Protein AF-A0A7V4Q402-F1 (afdb_monomer_lite)

pLDDT: mean 90.48, std 10.92, range [50.38, 98.69]

Secondary structure (DSSP, 8-state):
-HHHHHHHHHHHHHHHHH--------SBSSSSBPS--PPBT-EEEEEEEE------STT-PPPEEEEEEEEE----SSSEEEEEEEEEE-S-TTGGGS-EEEEEEEEE-TTSSSTTPPEEEEEEEEEES---TT-TT-----EEEEEEEEEETTTEEEEEEEEE--HHHHGGGSEEEEEEEEEE-TTT-TT-EEEEEEE-

Radius of gyration: 20.09 Å; chains: 1; bounding box: 58×33×61 Å

Sequence (200 aa):
MKRISKILITAMALTIAATGVAMATPSTQIWIPSTDVQAFKTLHLGLDNYLRTSSGGADTRPNVYDLGLTAGVLPFEKVQAEIGIDYLVNGVSGYDGNPVYFNAKLATPEGALFTASPALAVGGYNIGTNSDEDSAFRTDMNLVYGLVAKTLPVVGRLSAGYYTGNDDVLGDDNDGVLLSWDRTMTEISDKLWLAADYQG

Structure (mmCIF, N/CA/C/O backbone):
data_AF-A0A7V4Q402-F1
#
_entry.id   AF-A0A7V4Q402-F1
#
loop_
_atom_site.group_PDB
_atom_site.id
_atom_site.type_symbol
_atom_site.label_atom_id
_atom_site.label_alt_id
_atom_site.label_comp_id
_atom_site.label_asym_id
_atom_site.label_entity_id
_atom_site.label_seq_id
_atom_site.pdbx_PDB_ins_code
_atom_site.Cartn_x
_atom_site.Cartn_y
_atom_site.Cartn_z
_atom_site.occupancy
_atom_site.B_iso_or_equiv
_atom_site.auth_seq_id
_atom_site.auth_comp_id
_atom_site.auth_asym_id
_atom_site.auth_atom_id
_atom_site.pdbx_PDB_model_num
ATOM 1 N N . MET A 1 1 ? 35.402 12.941 30.447 1.00 59.59 1 MET A N 1
ATOM 2 C CA . MET A 1 1 ? 34.713 11.626 30.422 1.00 59.59 1 MET A CA 1
ATOM 3 C C . MET A 1 1 ? 33.374 11.640 31.166 1.00 59.59 1 MET A C 1
ATOM 5 O O . MET A 1 1 ? 32.357 11.546 30.502 1.00 59.59 1 MET A O 1
ATOM 9 N N . LYS A 1 2 ? 33.316 11.879 32.490 1.00 73.00 2 LYS A N 1
ATOM 10 C CA . LYS A 1 2 ? 32.054 11.821 33.278 1.00 73.00 2 LYS A CA 1
ATOM 11 C C . LYS A 1 2 ? 30.898 12.718 32.788 1.00 73.00 2 LYS A C 1
ATOM 13 O O . LYS A 1 2 ? 29.745 12.350 32.963 1.00 73.00 2 LYS A O 1
ATOM 18 N N . ARG A 1 3 ? 31.180 13.890 32.199 1.00 79.38 3 ARG A N 1
ATOM 19 C CA . ARG A 1 3 ? 30.139 14.802 31.675 1.00 79.38 3 ARG A CA 1
ATOM 20 C C . ARG A 1 3 ? 29.540 14.324 30.348 1.00 79.38 3 ARG A C 1
ATOM 22 O O . ARG A 1 3 ? 28.328 14.359 30.202 1.00 79.38 3 ARG A O 1
ATOM 29 N N . ILE A 1 4 ? 30.373 13.818 29.439 1.00 88.44 4 ILE A N 1
ATOM 30 C CA . ILE A 1 4 ? 29.935 13.275 28.142 1.00 88.44 4 ILE A CA 1
ATOM 31 C C . ILE A 1 4 ? 29.053 12.042 28.359 1.00 88.44 4 ILE A C 1
ATOM 33 O O . ILE A 1 4 ? 27.971 11.962 27.793 1.00 88.44 4 ILE A O 1
ATOM 37 N N . SER A 1 5 ? 29.450 11.136 29.258 1.00 86.62 5 SER A N 1
ATOM 38 C CA . SER A 1 5 ? 28.639 9.959 29.591 1.00 86.62 5 SER A CA 1
ATOM 39 C C . SER A 1 5 ? 27.269 10.336 30.162 1.00 86.62 5 SER A C 1
ATOM 41 O O . SER A 1 5 ? 26.277 9.718 29.802 1.00 86.62 5 SER A O 1
ATOM 43 N N . LYS A 1 6 ? 27.186 11.376 31.005 1.00 87.56 6 LYS A N 1
ATOM 44 C CA . LYS A 1 6 ? 25.901 11.868 31.527 1.00 87.56 6 LYS A CA 1
ATOM 45 C C . LYS A 1 6 ? 25.012 12.442 30.424 1.00 87.56 6 LYS A C 1
ATOM 47 O O . LYS A 1 6 ? 23.837 12.115 30.394 1.00 87.56 6 LYS A O 1
ATOM 52 N N . ILE A 1 7 ? 25.575 13.238 29.512 1.00 93.44 7 ILE A N 1
ATOM 53 C CA . ILE A 1 7 ? 24.831 13.803 28.374 1.00 93.44 7 ILE A CA 1
ATOM 54 C C . ILE A 1 7 ? 24.282 12.686 27.482 1.00 93.44 7 ILE A C 1
ATOM 56 O O . ILE A 1 7 ? 23.106 12.716 27.140 1.00 93.44 7 ILE A O 1
ATOM 60 N N . LEU A 1 8 ? 25.100 11.679 27.163 1.00 92.69 8 LEU A N 1
ATOM 61 C CA . LEU A 1 8 ? 24.676 10.544 26.342 1.00 92.69 8 LEU A CA 1
ATOM 62 C C . LEU A 1 8 ? 23.574 9.724 27.021 1.00 92.69 8 LEU A C 1
ATOM 64 O O . LEU A 1 8 ? 22.583 9.404 26.379 1.00 92.69 8 LEU A O 1
ATOM 68 N N . ILE A 1 9 ? 23.704 9.437 28.319 1.00 92.94 9 ILE A N 1
ATOM 69 C CA . ILE A 1 9 ? 22.679 8.703 29.076 1.00 92.94 9 ILE A CA 1
ATOM 70 C C . ILE A 1 9 ? 21.370 9.498 29.134 1.00 92.94 9 ILE A C 1
ATOM 72 O O . ILE A 1 9 ? 20.308 8.927 28.906 1.00 92.94 9 ILE A O 1
ATOM 76 N N . THR A 1 10 ? 21.429 10.807 29.400 1.00 90.75 10 THR A N 1
ATOM 77 C CA . THR A 1 10 ? 20.234 11.662 29.420 1.00 90.75 10 THR A CA 1
ATOM 78 C C . THR A 1 10 ? 19.587 11.750 28.041 1.00 90.75 10 THR A C 1
ATOM 80 O O . THR A 1 10 ? 18.372 11.627 27.949 1.00 90.75 10 THR A O 1
ATOM 83 N N . ALA A 1 11 ? 20.370 11.911 26.971 1.00 90.69 11 ALA A N 1
ATOM 84 C CA . ALA A 1 11 ? 19.853 11.927 25.606 1.00 90.69 11 ALA A CA 1
ATOM 85 C C . ALA A 1 11 ? 19.173 10.598 25.254 1.00 90.69 11 ALA A C 1
ATOM 87 O O . ALA A 1 11 ? 18.047 10.600 24.782 1.00 90.69 11 ALA A O 1
ATOM 88 N N . MET A 1 12 ? 19.806 9.467 25.572 1.00 88.25 12 MET A N 1
ATOM 89 C CA . MET A 1 12 ? 19.253 8.138 25.309 1.00 88.25 12 MET A CA 1
ATOM 90 C C . MET A 1 12 ? 17.975 7.877 26.120 1.00 88.25 12 MET A C 1
ATOM 92 O O . MET A 1 12 ? 17.005 7.356 25.582 1.00 88.25 12 MET A O 1
ATOM 96 N N . ALA A 1 13 ? 17.938 8.297 27.389 1.00 87.19 13 ALA A N 1
ATOM 97 C CA . ALA A 1 13 ? 16.747 8.203 28.231 1.00 87.19 13 ALA A CA 1
ATOM 98 C C . ALA A 1 13 ? 15.600 9.088 27.717 1.00 87.19 13 ALA A C 1
ATOM 100 O O . ALA A 1 13 ? 14.453 8.654 27.735 1.00 87.19 13 ALA A O 1
ATOM 101 N N . LEU A 1 14 ? 15.899 10.296 27.226 1.00 87.19 14 LEU A N 1
ATOM 102 C CA . LEU A 1 14 ? 14.911 11.179 26.602 1.00 87.19 14 LEU A CA 1
ATOM 103 C C . LEU A 1 14 ? 14.399 10.607 25.279 1.00 87.19 14 LEU A C 1
ATOM 105 O O . LEU A 1 14 ? 13.201 10.662 25.041 1.00 87.19 14 LEU A O 1
ATOM 109 N N . THR A 1 15 ? 15.266 10.012 24.456 1.00 81.62 15 THR A N 1
ATOM 110 C CA . THR A 1 15 ? 14.853 9.334 23.221 1.00 81.62 15 THR A CA 1
ATOM 111 C C . THR A 1 15 ? 13.925 8.163 23.531 1.00 81.62 15 THR A C 1
ATOM 113 O O . THR A 1 15 ? 12.857 8.084 22.943 1.00 81.62 15 THR A O 1
ATOM 116 N N . ILE A 1 16 ? 14.267 7.309 24.501 1.00 79.81 16 ILE A N 1
ATOM 117 C CA . ILE A 1 16 ? 13.423 6.172 24.913 1.00 79.81 16 ILE A CA 1
ATOM 118 C C . ILE A 1 16 ? 12.097 6.650 25.530 1.00 79.81 16 ILE A C 1
ATOM 120 O O . ILE A 1 16 ? 11.051 6.050 25.297 1.00 79.81 16 ILE A O 1
ATOM 124 N N . ALA A 1 17 ? 12.117 7.736 26.306 1.00 75.12 17 ALA A N 1
ATOM 125 C CA . ALA A 1 17 ? 10.904 8.316 26.881 1.00 75.12 17 ALA A CA 1
ATOM 126 C C . ALA A 1 17 ? 10.025 9.028 25.835 1.00 75.12 17 ALA A C 1
ATOM 128 O O . ALA A 1 17 ? 8.818 9.139 26.034 1.00 75.12 17 ALA A O 1
ATOM 129 N N . ALA A 1 18 ? 10.617 9.511 24.737 1.00 70.31 18 ALA A N 1
ATOM 130 C CA . ALA A 1 18 ? 9.920 10.173 23.636 1.00 70.31 18 ALA A CA 1
ATOM 131 C C . ALA A 1 18 ? 9.449 9.201 22.541 1.00 70.31 18 ALA A C 1
ATOM 133 O O . ALA A 1 18 ? 8.560 9.550 21.765 1.00 70.31 18 ALA A O 1
ATOM 134 N N . THR A 1 19 ? 10.002 7.985 22.467 1.00 57.84 19 THR A N 1
ATOM 135 C CA . THR A 1 19 ? 9.483 6.932 21.590 1.00 57.84 19 THR A CA 1
ATOM 136 C C . THR A 1 19 ? 8.176 6.392 22.167 1.00 57.84 19 THR A C 1
ATOM 138 O O . THR A 1 19 ? 8.176 5.507 23.021 1.00 57.84 19 THR A O 1
ATOM 141 N N . GLY A 1 20 ? 7.053 6.961 21.724 1.00 57.38 20 GLY A N 1
ATOM 142 C CA . GLY A 1 20 ? 5.723 6.398 21.952 1.00 57.38 20 GLY A CA 1
ATOM 143 C C . GLY A 1 20 ? 5.530 5.053 21.241 1.00 57.38 20 GLY A C 1
ATOM 144 O O . GLY A 1 20 ? 6.427 4.549 20.564 1.00 57.38 20 GLY A O 1
ATOM 145 N N . VAL A 1 21 ? 4.337 4.468 21.387 1.00 54.78 21 VAL A N 1
ATOM 146 C CA . VAL A 1 21 ? 3.915 3.319 20.571 1.00 54.78 21 VAL A CA 1
ATOM 147 C C . VAL A 1 21 ? 4.072 3.714 19.103 1.00 54.78 21 VAL A C 1
ATOM 149 O O . VAL A 1 21 ? 3.601 4.780 18.708 1.00 54.78 21 VAL A O 1
ATOM 152 N N . ALA A 1 22 ? 4.763 2.895 18.308 1.00 50.38 22 ALA A N 1
ATOM 153 C CA . ALA A 1 22 ? 4.810 3.075 16.865 1.00 50.38 22 ALA A CA 1
ATOM 154 C C . ALA A 1 22 ? 3.381 2.902 16.331 1.00 50.38 22 ALA A C 1
ATOM 156 O O . ALA A 1 22 ? 2.910 1.786 16.143 1.00 50.38 22 ALA A O 1
ATOM 157 N N . MET A 1 23 ? 2.669 4.016 16.161 1.00 53.56 23 MET A N 1
ATOM 158 C CA . MET A 1 23 ? 1.331 4.080 15.572 1.00 53.56 23 MET A CA 1
ATOM 159 C C . MET A 1 23 ? 1.456 3.991 14.045 1.00 53.56 23 MET A C 1
ATOM 161 O O . MET A 1 23 ? 1.006 4.878 13.323 1.00 53.56 23 MET A O 1
ATOM 165 N N . ALA A 1 24 ? 2.157 2.965 13.558 1.00 57.09 24 ALA A N 1
ATOM 166 C CA . ALA A 1 24 ? 2.226 2.684 12.135 1.00 57.09 24 ALA A CA 1
ATOM 167 C C . ALA A 1 24 ? 0.841 2.193 11.712 1.00 57.09 24 ALA A C 1
ATOM 169 O O . ALA A 1 24 ? 0.378 1.152 12.175 1.00 57.09 24 ALA A O 1
ATOM 170 N N . THR A 1 25 ? 0.153 2.991 10.901 1.00 60.44 25 THR A N 1
ATOM 171 C CA . THR A 1 25 ? -1.099 2.565 10.278 1.00 60.44 25 THR A CA 1
ATOM 172 C C . THR A 1 25 ? -0.714 1.851 8.986 1.00 60.44 25 THR A C 1
ATOM 174 O O . THR A 1 25 ? -0.079 2.487 8.143 1.00 60.44 25 THR A O 1
ATOM 177 N N . PRO A 1 26 ? -1.011 0.555 8.821 1.00 63.44 26 PRO A N 1
ATOM 178 C CA . PRO A 1 26 ? -0.618 -0.169 7.618 1.00 63.44 26 PRO A CA 1
ATOM 179 C C . PRO A 1 26 ? -1.464 0.291 6.419 1.00 63.44 26 PRO A C 1
ATOM 181 O O . PRO A 1 26 ? -2.623 -0.085 6.299 1.00 63.44 26 PRO A O 1
ATOM 184 N N . SER A 1 27 ? -0.909 1.104 5.513 1.00 66.81 27 SER A N 1
ATOM 185 C CA . SER A 1 27 ? -1.582 1.502 4.254 1.00 66.81 27 SER A CA 1
ATOM 186 C C . SER A 1 27 ? -1.523 0.421 3.163 1.00 66.81 27 SER A C 1
ATOM 188 O O . SER A 1 27 ? -2.165 0.544 2.118 1.00 66.81 27 SER A O 1
ATOM 190 N N . THR A 1 28 ? -0.784 -0.656 3.404 1.00 78.94 28 THR A N 1
ATOM 191 C CA . THR A 1 28 ? -0.665 -1.851 2.560 1.00 78.94 28 THR A CA 1
ATOM 192 C C . THR A 1 28 ? -0.770 -3.093 3.442 1.00 78.94 28 THR A C 1
ATOM 194 O O . THR A 1 28 ? -0.644 -2.996 4.665 1.00 78.94 28 THR A O 1
ATOM 197 N N . GLN A 1 29 ? -1.070 -4.247 2.843 1.00 84.31 29 GLN A N 1
ATOM 198 C CA . GLN A 1 29 ? -0.998 -5.532 3.542 1.00 84.31 29 GLN A CA 1
ATOM 199 C C . GLN A 1 29 ? 0.459 -6.011 3.571 1.00 84.31 29 GLN A C 1
ATOM 201 O O . GLN A 1 29 ? 1.169 -5.763 4.543 1.00 84.31 29 GLN A O 1
ATOM 206 N N . ILE A 1 30 ? 0.925 -6.643 2.495 1.00 85.06 30 ILE A N 1
ATOM 207 C CA . ILE A 1 30 ? 2.349 -6.850 2.212 1.00 85.06 30 ILE A CA 1
ATOM 208 C C . ILE A 1 30 ? 2.631 -6.360 0.791 1.00 85.06 30 ILE A C 1
ATOM 210 O O . ILE A 1 30 ? 3.422 -5.446 0.599 1.00 85.06 30 ILE A O 1
ATOM 214 N N . TRP A 1 31 ? 1.943 -6.947 -0.187 1.00 86.88 31 TRP A N 1
ATOM 215 C CA . TRP A 1 31 ? 2.041 -6.645 -1.611 1.00 86.88 31 TRP A CA 1
ATOM 216 C C . TRP A 1 31 ? 0.800 -5.922 -2.149 1.00 86.88 31 TRP A C 1
ATOM 218 O O . TRP A 1 31 ? 0.913 -5.093 -3.049 1.00 86.88 31 TRP A O 1
ATOM 228 N N . ILE A 1 32 ? -0.387 -6.202 -1.594 1.00 93.94 32 ILE A N 1
ATOM 229 C CA . ILE A 1 32 ? -1.635 -5.559 -2.036 1.00 93.94 32 ILE A CA 1
ATOM 230 C C . ILE A 1 32 ? -1.978 -4.314 -1.200 1.00 93.94 32 ILE A C 1
ATOM 232 O O . ILE A 1 32 ? -1.581 -4.212 -0.030 1.00 93.94 32 ILE A O 1
ATOM 236 N N . PRO A 1 33 ? -2.788 -3.382 -1.735 1.00 94.38 33 PRO A N 1
ATOM 237 C CA . PRO A 1 33 ? -3.363 -2.310 -0.930 1.00 94.38 33 PRO A CA 1
ATOM 238 C C . PRO A 1 33 ? -4.194 -2.851 0.246 1.00 94.38 33 PRO A C 1
ATOM 240 O O . PRO A 1 33 ? -4.806 -3.913 0.150 1.00 94.38 33 PRO A O 1
ATOM 243 N N . SER A 1 34 ? -4.267 -2.106 1.353 1.00 94.94 34 SER A N 1
ATOM 244 C CA . SER A 1 34 ? -5.195 -2.393 2.459 1.00 94.94 34 SER A CA 1
ATOM 245 C C . SER A 1 34 ? -6.422 -1.474 2.412 1.00 94.94 34 SER A C 1
ATOM 247 O O . SER A 1 34 ? -6.409 -0.419 1.771 1.00 94.94 34 SER A O 1
ATOM 249 N N . THR A 1 35 ? -7.482 -1.841 3.139 1.00 96.50 35 THR A N 1
ATOM 250 C CA . THR A 1 35 ? -8.626 -0.943 3.378 1.00 96.50 35 THR A CA 1
ATOM 251 C C . THR A 1 35 ? -8.356 0.124 4.441 1.00 96.50 35 THR A C 1
ATOM 253 O O . THR A 1 35 ? -9.229 0.950 4.702 1.00 96.50 35 THR A O 1
ATOM 256 N N . ASP A 1 36 ? -7.187 0.097 5.081 1.00 94.62 36 ASP A N 1
ATOM 257 C CA . ASP A 1 36 ? -6.797 1.083 6.084 1.00 94.62 36 ASP A CA 1
ATOM 258 C C . ASP A 1 36 ? -6.177 2.310 5.400 1.00 94.62 36 ASP A C 1
ATOM 260 O O . ASP A 1 36 ? -5.612 2.225 4.303 1.00 94.62 36 ASP A O 1
ATOM 264 N N . VAL A 1 37 ? -6.313 3.468 6.046 1.00 94.94 37 VAL A N 1
ATOM 265 C CA . VAL A 1 37 ? -5.883 4.767 5.516 1.00 94.94 37 VAL A CA 1
ATOM 266 C C . VAL A 1 37 ? -5.094 5.516 6.581 1.00 94.94 37 VAL A C 1
ATOM 268 O O . VAL A 1 37 ? -5.471 5.511 7.755 1.00 94.94 37 VAL A O 1
ATOM 271 N N . GLN A 1 38 ? -4.025 6.201 6.173 1.00 94.50 38 GLN A N 1
ATOM 272 C CA . GLN A 1 38 ? -3.276 7.100 7.043 1.00 94.50 38 GLN A CA 1
ATOM 273 C C . GLN A 1 38 ? -4.197 8.157 7.670 1.00 94.50 38 GLN A C 1
ATOM 275 O O . GLN A 1 38 ? -5.051 8.755 7.011 1.00 94.50 38 GLN A O 1
ATOM 280 N N . ALA A 1 39 ? -4.008 8.424 8.960 1.00 93.06 39 ALA A N 1
ATOM 281 C CA . ALA A 1 39 ? -4.828 9.393 9.674 1.00 93.06 39 ALA A CA 1
ATOM 282 C C . ALA A 1 39 ? -4.664 10.824 9.120 1.00 93.06 39 ALA A C 1
ATOM 284 O O . ALA A 1 39 ? -3.650 11.203 8.528 1.00 93.06 39 ALA A O 1
ATOM 285 N N . PHE A 1 40 ? -5.679 11.667 9.323 1.00 96.44 40 PHE A N 1
ATOM 286 C CA . PHE A 1 40 ? -5.643 13.043 8.830 1.00 96.44 40 PHE A CA 1
ATOM 287 C C . PHE A 1 40 ? -4.423 13.807 9.360 1.00 96.44 40 PHE A C 1
ATOM 289 O O . PHE A 1 40 ? -4.201 13.865 10.571 1.00 96.44 40 PHE A O 1
ATOM 296 N N . LYS A 1 41 ? -3.675 14.448 8.451 1.00 95.44 41 LYS A N 1
ATOM 297 C CA . LYS A 1 41 ? -2.440 15.199 8.745 1.00 95.44 41 LYS A CA 1
ATOM 298 C C . LYS A 1 41 ? -1.298 14.348 9.311 1.00 95.44 41 LYS A C 1
ATOM 300 O O . LYS A 1 41 ? -0.353 14.914 9.861 1.00 95.44 41 LYS A O 1
ATOM 305 N N . THR A 1 42 ? -1.343 13.025 9.169 1.00 93.50 42 THR A N 1
ATOM 306 C CA . THR A 1 42 ? -0.178 12.179 9.438 1.00 93.50 42 THR A CA 1
ATOM 307 C C . THR A 1 42 ? 0.585 11.906 8.156 1.00 93.50 42 THR A C 1
ATOM 309 O O . THR A 1 42 ? -0.011 11.746 7.091 1.00 93.50 42 THR A O 1
ATOM 312 N N . LEU A 1 43 ? 1.908 11.854 8.282 1.00 92.62 43 LEU A N 1
ATOM 313 C CA . LEU A 1 43 ? 2.807 11.393 7.236 1.00 92.62 43 LEU A CA 1
ATOM 314 C C . LEU A 1 43 ? 3.301 9.999 7.600 1.00 92.62 43 LEU A C 1
ATOM 316 O O . LEU A 1 43 ? 3.618 9.739 8.762 1.00 92.62 43 LEU A O 1
ATOM 320 N N . HIS A 1 44 ? 3.394 9.139 6.597 1.00 92.56 44 HIS A N 1
ATOM 321 C CA . HIS A 1 44 ? 3.903 7.787 6.716 1.00 92.56 44 HIS A CA 1
ATOM 322 C C . HIS A 1 44 ? 5.028 7.580 5.711 1.00 92.56 44 HIS A C 1
ATOM 324 O O . HIS A 1 44 ? 4.851 7.841 4.522 1.00 92.56 44 HIS A O 1
ATOM 330 N N . LEU A 1 45 ? 6.181 7.136 6.208 1.00 92.75 45 LEU A N 1
ATOM 331 C CA . LEU A 1 45 ? 7.343 6.806 5.394 1.00 92.75 45 LEU A CA 1
ATOM 332 C C . LEU A 1 45 ? 7.419 5.283 5.261 1.00 92.75 45 LEU A C 1
ATOM 334 O O . LEU A 1 45 ? 7.597 4.595 6.267 1.00 92.75 45 LEU A O 1
ATOM 338 N N . GLY A 1 46 ? 7.261 4.783 4.040 1.00 90.25 46 GLY A N 1
ATOM 339 C CA . GLY A 1 46 ? 7.460 3.385 3.669 1.00 90.25 46 GLY A CA 1
ATOM 340 C C . GLY A 1 46 ? 8.852 3.181 3.083 1.00 90.25 46 GLY A C 1
ATOM 341 O O . GLY A 1 46 ? 9.380 4.068 2.413 1.00 90.25 46 GLY A O 1
ATOM 342 N N . LEU A 1 47 ? 9.462 2.034 3.369 1.00 92.06 47 LEU A N 1
ATOM 343 C CA . LEU A 1 47 ? 10.718 1.631 2.750 1.00 92.06 47 LEU A CA 1
ATOM 344 C C . LEU A 1 47 ? 10.692 0.124 2.539 1.00 92.06 47 LEU A C 1
ATOM 346 O O . LEU A 1 47 ? 10.836 -0.633 3.502 1.00 92.06 47 LEU A O 1
ATOM 350 N N . ASP A 1 48 ? 10.576 -0.281 1.280 1.00 89.81 48 ASP A N 1
ATOM 351 C CA . ASP A 1 48 ? 10.505 -1.678 0.882 1.00 89.81 48 ASP A CA 1
ATOM 352 C C . ASP A 1 48 ? 11.722 -2.059 0.039 1.00 89.81 48 ASP A C 1
ATOM 354 O O . ASP A 1 48 ? 12.165 -1.344 -0.861 1.00 89.81 48 ASP A O 1
ATOM 358 N N . ASN A 1 49 ? 12.301 -3.212 0.372 1.00 90.88 49 ASN A N 1
ATOM 359 C CA . ASN A 1 49 ? 13.443 -3.783 -0.329 1.00 90.88 49 ASN A CA 1
ATOM 360 C C . ASN A 1 49 ? 13.084 -5.180 -0.813 1.00 90.88 49 ASN A C 1
ATOM 362 O O . ASN A 1 49 ? 13.129 -6.150 -0.051 1.00 90.88 49 ASN A O 1
ATOM 366 N N . TYR A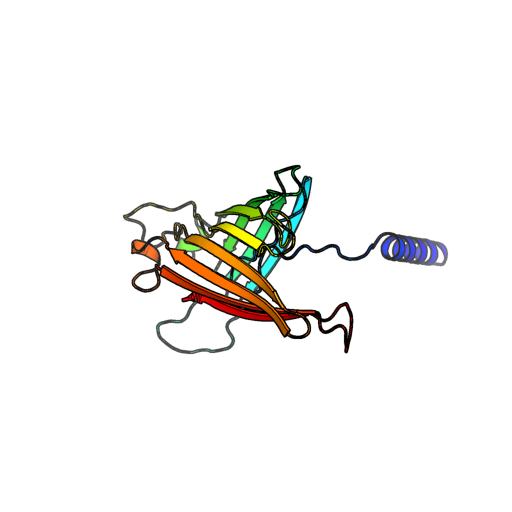 1 50 ? 12.790 -5.291 -2.100 1.00 87.19 50 TYR A N 1
ATOM 367 C CA . TYR A 1 50 ? 12.493 -6.562 -2.737 1.00 87.19 50 TYR A CA 1
ATOM 368 C C . TYR A 1 50 ? 13.792 -7.191 -3.219 1.00 87.19 50 TYR A C 1
ATOM 370 O O . TYR A 1 50 ? 14.363 -6.831 -4.252 1.00 87.19 50 TYR A O 1
ATOM 378 N N . LEU A 1 51 ? 14.284 -8.128 -2.409 1.00 87.19 51 LEU A N 1
ATOM 379 C CA . LEU A 1 51 ? 15.508 -8.865 -2.676 1.00 87.19 51 LEU A CA 1
ATOM 380 C C . LEU A 1 51 ? 15.183 -10.182 -3.367 1.00 87.19 51 LEU A C 1
ATOM 382 O O . LEU A 1 51 ? 14.552 -11.075 -2.800 1.00 87.19 51 LEU A O 1
ATOM 386 N N . ARG A 1 52 ? 15.690 -10.335 -4.584 1.00 79.88 52 ARG A N 1
ATOM 387 C CA . ARG A 1 52 ? 15.664 -11.606 -5.292 1.00 79.88 52 ARG A CA 1
ATOM 388 C C . ARG A 1 52 ? 16.592 -12.607 -4.605 1.00 79.88 52 ARG A C 1
ATOM 390 O O . ARG A 1 52 ? 17.765 -12.325 -4.361 1.00 79.88 52 ARG A O 1
ATOM 397 N N . THR A 1 53 ? 16.074 -13.806 -4.365 1.00 81.62 53 THR A N 1
ATOM 398 C CA . THR A 1 53 ? 16.798 -14.908 -3.710 1.00 81.62 53 THR A CA 1
ATOM 399 C C . THR A 1 53 ? 17.175 -16.046 -4.663 1.00 81.62 53 THR A C 1
ATOM 401 O O . THR A 1 53 ? 17.931 -16.934 -4.275 1.00 81.62 53 THR A O 1
ATOM 404 N N . SER A 1 54 ? 16.702 -16.018 -5.916 1.00 78.31 54 SER A N 1
ATOM 405 C CA . SER A 1 54 ? 17.011 -17.011 -6.952 1.00 78.31 54 SER A CA 1
ATOM 406 C C . SER A 1 54 ? 17.790 -16.400 -8.124 1.00 78.31 54 SER A C 1
ATOM 408 O O . SER A 1 54 ? 17.658 -15.223 -8.446 1.00 78.31 54 SER A O 1
ATOM 410 N N . SER A 1 55 ? 18.624 -17.205 -8.783 1.00 70.56 55 SER A N 1
ATOM 411 C CA . SER A 1 55 ? 19.443 -16.795 -9.934 1.00 70.56 55 SER A CA 1
ATOM 412 C C . SER A 1 55 ? 18.807 -17.113 -11.300 1.00 70.56 55 SER A C 1
ATOM 414 O O . SER A 1 55 ? 19.508 -17.133 -12.308 1.00 70.56 55 SER A O 1
ATOM 416 N N . GLY A 1 56 ? 17.514 -17.453 -11.345 1.00 55.84 56 GLY A N 1
ATOM 417 C CA . GLY A 1 56 ? 16.916 -18.181 -12.471 1.00 55.84 56 GLY A CA 1
ATOM 418 C C . GLY A 1 56 ? 16.380 -17.337 -13.637 1.00 55.84 56 GLY A C 1
ATOM 419 O O . GLY A 1 56 ? 15.625 -16.401 -13.414 1.00 55.84 56 GLY A O 1
ATOM 420 N N . GLY A 1 57 ? 16.684 -17.792 -14.864 1.00 59.34 57 GLY A N 1
ATOM 421 C CA . GLY A 1 57 ? 15.835 -17.698 -16.069 1.00 59.34 57 GLY A CA 1
ATOM 422 C C . GLY A 1 57 ? 15.732 -16.349 -16.790 1.00 59.34 57 GLY A C 1
ATOM 423 O O . GLY A 1 57 ? 16.097 -15.319 -16.242 1.00 59.34 57 GLY A O 1
ATOM 424 N N . ALA A 1 58 ? 15.220 -16.369 -18.029 1.00 54.84 58 ALA A N 1
ATOM 425 C CA . ALA A 1 58 ? 15.036 -15.192 -18.893 1.00 54.84 58 ALA A CA 1
ATOM 426 C C . ALA A 1 58 ? 14.079 -14.126 -18.313 1.00 54.84 58 ALA A C 1
ATOM 428 O O . ALA A 1 58 ? 14.191 -12.961 -18.678 1.00 54.84 58 ALA A O 1
ATOM 429 N N . ASP A 1 59 ? 13.231 -14.497 -17.349 1.00 57.31 59 ASP A N 1
ATOM 430 C CA . ASP A 1 59 ? 12.279 -13.611 -16.660 1.00 57.31 59 ASP A CA 1
ATOM 431 C C . ASP A 1 59 ? 12.874 -12.978 -15.386 1.00 57.31 59 ASP A C 1
ATOM 433 O O . ASP A 1 59 ? 12.180 -12.730 -14.394 1.00 57.31 59 ASP A O 1
ATOM 437 N N . THR A 1 60 ? 14.195 -12.755 -15.358 1.00 63.50 60 THR A N 1
ATOM 438 C CA . THR A 1 60 ? 14.872 -12.256 -14.156 1.00 63.50 60 THR A CA 1
ATOM 439 C C . THR A 1 60 ? 14.467 -10.808 -13.866 1.00 63.50 60 THR A C 1
ATOM 441 O O . THR A 1 60 ? 15.018 -9.868 -14.436 1.00 63.50 60 THR A O 1
ATOM 444 N N . ARG A 1 61 ? 13.565 -10.599 -12.900 1.00 70.38 61 ARG A N 1
ATOM 445 C CA . ARG A 1 61 ? 13.246 -9.251 -12.402 1.00 70.38 61 ARG A CA 1
ATOM 446 C C . ARG A 1 61 ? 14.361 -8.731 -11.488 1.00 70.38 61 ARG A C 1
ATOM 448 O O . ARG A 1 61 ? 14.828 -9.495 -10.635 1.00 70.38 61 ARG A O 1
ATOM 455 N N . PRO A 1 62 ? 14.845 -7.492 -11.674 1.00 80.25 62 PRO A N 1
ATOM 456 C CA . PRO A 1 62 ? 15.841 -6.894 -10.789 1.00 80.25 62 PRO A CA 1
ATOM 457 C C . PRO A 1 62 ? 15.332 -6.750 -9.346 1.00 80.25 62 PRO A C 1
ATOM 459 O O . PRO A 1 62 ? 14.132 -6.817 -9.092 1.00 80.25 62 PRO A O 1
ATOM 462 N N . ASN A 1 63 ? 16.257 -6.535 -8.403 1.00 88.50 63 ASN A N 1
ATOM 463 C CA . ASN A 1 63 ? 15.873 -6.098 -7.060 1.00 88.50 63 ASN A CA 1
ATOM 464 C C . ASN A 1 63 ? 15.185 -4.735 -7.162 1.00 88.50 63 ASN A C 1
ATOM 466 O O . ASN A 1 63 ? 15.610 -3.907 -7.966 1.00 88.50 63 ASN A O 1
ATOM 470 N N . VAL A 1 64 ? 14.183 -4.498 -6.323 1.00 90.56 64 VAL A N 1
ATOM 471 C CA . VAL A 1 64 ? 13.443 -3.233 -6.305 1.00 90.56 64 VAL A CA 1
ATOM 472 C C . VAL A 1 64 ? 13.627 -2.568 -4.950 1.00 90.56 64 VAL A C 1
ATOM 474 O O . VAL A 1 64 ? 13.502 -3.217 -3.910 1.00 90.56 64 VAL A O 1
ATOM 477 N N . TYR A 1 65 ? 13.951 -1.284 -4.986 1.00 94.31 65 TYR A N 1
ATOM 478 C CA . TYR A 1 65 ? 13.919 -0.392 -3.839 1.00 94.31 65 TYR A CA 1
ATOM 479 C C . TYR A 1 65 ? 12.739 0.552 -4.020 1.00 94.31 65 TYR A C 1
ATOM 481 O O . TYR A 1 65 ? 12.634 1.192 -5.067 1.00 94.31 65 TYR A O 1
ATOM 489 N N . ASP A 1 66 ? 11.898 0.647 -3.000 1.00 94.44 66 ASP A N 1
ATOM 490 C CA . ASP A 1 66 ? 10.758 1.551 -2.963 1.00 94.44 66 ASP A CA 1
ATOM 491 C C . ASP A 1 66 ? 10.829 2.413 -1.697 1.00 94.44 66 ASP A C 1
ATOM 493 O O . ASP A 1 66 ? 10.941 1.904 -0.577 1.00 94.44 66 ASP A O 1
ATOM 497 N N . LEU A 1 67 ? 10.821 3.731 -1.886 1.00 96.38 67 LEU A N 1
ATOM 498 C CA . LEU A 1 67 ? 10.725 4.721 -0.823 1.00 96.38 67 LEU A CA 1
ATOM 499 C C . LEU A 1 67 ? 9.451 5.537 -1.012 1.00 96.38 67 LEU A C 1
ATOM 501 O O . LEU A 1 67 ? 9.419 6.464 -1.825 1.00 96.38 67 LEU A O 1
ATOM 505 N N . GLY A 1 68 ? 8.450 5.234 -0.194 1.00 95.38 68 GLY A N 1
ATOM 506 C CA . GLY A 1 68 ? 7.138 5.862 -0.252 1.00 95.38 68 GLY A CA 1
ATOM 507 C C . GLY A 1 68 ? 6.918 6.915 0.824 1.00 95.38 68 GLY A C 1
ATOM 508 O O . GLY A 1 68 ? 7.263 6.726 1.993 1.00 95.38 68 GLY A O 1
ATOM 509 N N . LEU A 1 69 ? 6.280 8.025 0.459 1.00 96.38 69 LEU A N 1
ATOM 510 C CA . LEU A 1 69 ? 5.739 9.011 1.392 1.00 96.38 69 LEU A CA 1
ATOM 511 C C . LEU A 1 69 ? 4.235 9.147 1.169 1.00 96.38 69 LEU A C 1
ATOM 513 O O . LEU A 1 69 ? 3.797 9.626 0.126 1.00 96.38 69 LEU A O 1
ATOM 517 N N . THR A 1 70 ? 3.447 8.783 2.178 1.00 96.75 70 THR A N 1
ATOM 518 C CA . THR A 1 70 ? 1.978 8.822 2.135 1.00 96.75 70 THR A CA 1
ATOM 519 C C . THR A 1 70 ? 1.423 9.774 3.189 1.00 96.75 70 THR A C 1
ATOM 521 O O . THR A 1 70 ? 1.957 9.875 4.295 1.00 96.75 70 THR A O 1
ATOM 524 N N . ALA A 1 71 ? 0.342 10.481 2.862 1.00 97.12 71 ALA A N 1
ATOM 525 C CA . ALA A 1 71 ? -0.322 11.433 3.744 1.00 97.12 71 ALA A CA 1
ATOM 526 C C . ALA A 1 71 ? -1.835 11.199 3.795 1.00 97.12 71 ALA A C 1
ATOM 528 O O . ALA A 1 71 ? -2.478 11.101 2.751 1.00 97.12 71 ALA A O 1
ATOM 529 N N . GLY A 1 72 ? -2.416 11.204 4.997 1.00 97.50 72 GLY A N 1
ATOM 530 C CA . GLY A 1 72 ? -3.870 11.222 5.174 1.00 97.50 72 GLY A CA 1
ATOM 531 C C . GLY A 1 72 ? -4.441 12.629 4.979 1.00 97.50 72 GLY A C 1
ATOM 532 O O . GLY A 1 72 ? -4.030 13.579 5.657 1.00 97.50 72 GLY A O 1
ATOM 533 N N . VAL A 1 73 ? -5.406 12.781 4.069 1.00 98.00 73 VAL A N 1
ATOM 534 C CA . VAL A 1 73 ? -5.851 14.096 3.562 1.00 98.00 73 VAL A CA 1
ATOM 535 C C . VAL A 1 73 ? -7.287 14.480 3.916 1.00 98.00 73 VAL A C 1
ATOM 537 O O . VAL A 1 73 ? -7.648 15.645 3.751 1.00 98.00 73 VAL A O 1
ATOM 540 N N . LEU A 1 74 ? -8.101 13.560 4.444 1.00 97.69 74 LEU A N 1
ATOM 541 C CA . LEU A 1 74 ? -9.485 13.857 4.839 1.00 97.69 74 LEU A CA 1
ATOM 542 C C . LEU A 1 74 ? -9.692 13.844 6.359 1.00 97.69 74 LEU A C 1
ATOM 544 O O . LEU A 1 74 ? -9.247 12.906 7.012 1.00 97.69 74 LEU A O 1
ATOM 548 N N . PRO A 1 75 ? -10.425 14.827 6.926 1.00 96.81 75 PRO A N 1
ATOM 549 C CA . PRO A 1 75 ? -10.691 14.918 8.362 1.00 96.81 75 PRO A CA 1
ATOM 550 C C . PRO A 1 75 ? -11.902 14.093 8.829 1.00 96.81 75 PRO A C 1
ATOM 552 O O . PRO A 1 75 ? -12.318 14.237 9.978 1.00 96.81 75 PRO A O 1
ATOM 555 N N . PHE A 1 76 ? -12.536 13.305 7.955 1.00 96.88 76 PHE A N 1
ATOM 556 C CA . PHE A 1 76 ? -13.777 12.606 8.288 1.00 96.88 76 PHE A CA 1
ATOM 557 C C . PHE A 1 76 ? -13.505 11.208 8.849 1.00 96.88 76 PHE A C 1
ATOM 559 O O . PHE A 1 76 ? -12.634 10.488 8.375 1.00 96.88 76 PHE A O 1
ATOM 566 N N . GLU A 1 77 ? -14.306 10.793 9.830 1.00 91.62 77 GLU A N 1
ATOM 567 C CA . GLU A 1 77 ? -14.171 9.470 10.457 1.00 91.62 77 GLU A CA 1
ATOM 568 C C . GLU A 1 77 ? -14.706 8.340 9.568 1.00 91.62 77 GLU A C 1
ATOM 570 O O . GLU A 1 77 ? -14.155 7.245 9.550 1.00 91.62 77 GLU A O 1
ATOM 575 N N . LYS A 1 78 ? -15.787 8.601 8.822 1.00 96.38 78 LYS A N 1
ATOM 576 C CA . LYS A 1 78 ? -16.467 7.575 8.013 1.00 96.38 78 LYS A CA 1
ATOM 577 C C . LYS A 1 78 ? -15.901 7.413 6.612 1.00 96.38 78 LYS A C 1
ATOM 579 O O . LYS A 1 78 ? -16.115 6.379 6.000 1.00 96.38 78 LYS A O 1
ATOM 584 N N . VAL A 1 79 ? -15.243 8.443 6.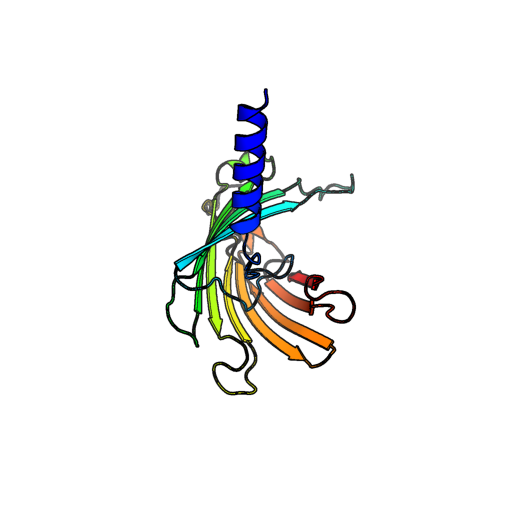095 1.00 97.25 79 VAL A N 1
ATOM 585 C CA . VAL A 1 79 ? -14.671 8.450 4.749 1.00 97.25 79 VAL A CA 1
ATOM 586 C C . VAL A 1 79 ? -13.288 9.065 4.850 1.00 97.25 79 VAL A C 1
ATOM 588 O O . VAL A 1 79 ? -13.144 10.256 5.112 1.00 97.25 79 VAL A O 1
ATOM 591 N N . GLN A 1 80 ? -12.274 8.240 4.661 1.00 97.56 80 GLN A N 1
ATOM 592 C CA . GLN A 1 80 ? -10.877 8.614 4.800 1.00 97.56 80 GLN A CA 1
ATOM 593 C C . GLN A 1 80 ? -10.218 8.577 3.429 1.00 97.56 80 GLN A C 1
ATOM 595 O O . GLN A 1 80 ? -10.619 7.794 2.572 1.00 97.56 80 GLN A O 1
ATOM 600 N N . ALA A 1 81 ? -9.211 9.417 3.214 1.00 98.38 81 ALA A N 1
ATOM 601 C CA . ALA A 1 81 ? -8.399 9.327 2.012 1.00 98.38 81 ALA A CA 1
ATOM 602 C C . ALA A 1 81 ? -6.933 9.586 2.312 1.00 98.38 81 ALA A C 1
ATOM 604 O O . ALA A 1 81 ? -6.604 10.354 3.221 1.00 98.38 81 ALA A O 1
ATOM 605 N N . GLU A 1 82 ? -6.086 8.993 1.485 1.00 98.06 82 GLU A N 1
ATOM 606 C CA . GLU A 1 82 ? -4.650 9.218 1.453 1.00 98.06 82 GLU A CA 1
ATOM 607 C C . GLU A 1 82 ? -4.166 9.437 0.024 1.00 98.06 82 GLU A C 1
ATOM 609 O O . GLU A 1 82 ? -4.773 8.974 -0.945 1.00 98.06 82 GLU A O 1
ATOM 614 N N . ILE A 1 83 ? -3.059 10.160 -0.079 1.00 98.50 83 ILE A N 1
ATOM 615 C CA . ILE A 1 83 ? -2.279 10.313 -1.303 1.00 98.50 83 ILE A CA 1
ATOM 616 C C . ILE A 1 83 ? -0.827 9.976 -0.990 1.00 98.50 83 ILE A C 1
ATOM 618 O O . ILE A 1 83 ? -0.364 10.227 0.126 1.00 98.50 83 ILE A O 1
ATOM 622 N N . GLY A 1 84 ? -0.113 9.439 -1.967 1.00 97.75 84 GLY A N 1
ATOM 623 C CA . GLY A 1 84 ? 1.276 9.041 -1.814 1.00 97.75 84 GLY A CA 1
ATOM 624 C C . GLY A 1 84 ? 2.113 9.328 -3.050 1.00 97.75 84 GLY A C 1
ATOM 625 O O . GLY A 1 84 ? 1.589 9.480 -4.156 1.00 97.75 84 GLY A O 1
ATOM 626 N N . ILE A 1 85 ? 3.417 9.421 -2.816 1.00 98.12 85 ILE A N 1
ATOM 627 C CA . ILE A 1 85 ? 4.462 9.453 -3.834 1.00 98.12 85 ILE A CA 1
ATOM 628 C C . ILE A 1 85 ? 5.496 8.402 -3.461 1.00 98.12 85 ILE A C 1
ATOM 630 O O . ILE A 1 85 ? 6.008 8.443 -2.340 1.00 98.12 85 ILE A O 1
ATOM 634 N N . ASP A 1 86 ? 5.845 7.560 -4.422 1.00 96.88 86 ASP A N 1
ATOM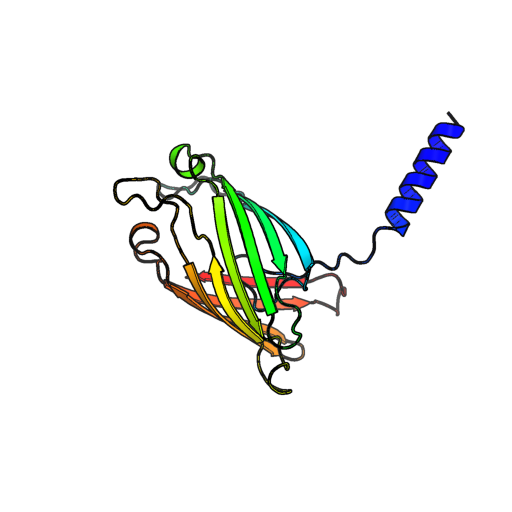 635 C CA . ASP A 1 86 ? 6.894 6.557 -4.294 1.00 96.88 86 ASP A CA 1
ATOM 636 C C . ASP A 1 86 ? 8.069 6.895 -5.207 1.00 96.88 86 ASP A C 1
ATOM 638 O O . ASP A 1 86 ? 7.904 7.364 -6.338 1.00 96.88 86 ASP A O 1
ATOM 642 N N . TYR A 1 87 ? 9.272 6.664 -4.691 1.00 97.12 87 TYR A N 1
ATOM 643 C CA . TYR A 1 87 ? 10.505 6.635 -5.459 1.00 97.12 87 TYR A CA 1
ATOM 644 C C . TYR A 1 87 ? 10.935 5.178 -5.616 1.00 97.12 87 TYR A C 1
ATOM 646 O O . TYR A 1 87 ? 11.518 4.594 -4.698 1.00 97.12 87 TYR A O 1
ATOM 654 N N . LEU A 1 88 ? 10.645 4.612 -6.784 1.00 95.12 88 LEU A N 1
ATOM 655 C CA . LEU A 1 88 ? 10.879 3.211 -7.099 1.00 95.12 88 LEU A CA 1
ATOM 656 C C . LEU A 1 88 ? 12.017 3.091 -8.109 1.00 95.12 88 LEU A C 1
ATOM 658 O O . LEU A 1 88 ? 11.951 3.621 -9.220 1.00 95.12 88 LEU A O 1
ATOM 662 N N . VAL A 1 89 ? 13.066 2.373 -7.713 1.00 94.31 89 VAL A N 1
ATOM 663 C CA . VAL A 1 89 ? 14.231 2.090 -8.558 1.00 94.31 89 VAL A CA 1
ATOM 664 C C . VAL A 1 89 ? 14.533 0.608 -8.582 1.00 94.31 89 VAL A C 1
ATOM 666 O O . VAL A 1 89 ? 14.378 -0.108 -7.591 1.00 94.31 89 VAL A O 1
ATOM 669 N N . ASN A 1 90 ? 14.999 0.146 -9.733 1.00 88.50 90 ASN A N 1
ATOM 670 C CA . ASN A 1 90 ? 15.272 -1.262 -9.970 1.00 88.50 90 ASN A CA 1
ATOM 671 C C . ASN A 1 90 ? 16.653 -1.510 -10.604 1.00 88.50 90 ASN A C 1
ATOM 673 O O . ASN A 1 90 ? 16.993 -2.635 -10.961 1.00 88.50 90 ASN A O 1
ATOM 677 N N . GLY A 1 91 ? 17.494 -0.481 -10.727 1.00 84.38 91 GLY A N 1
ATOM 678 C CA . GLY A 1 91 ? 18.841 -0.611 -11.283 1.00 84.38 91 GLY A CA 1
ATOM 679 C C . GLY A 1 91 ? 18.859 -0.815 -12.799 1.00 84.38 91 GLY A C 1
ATOM 680 O O . GLY A 1 91 ? 19.889 -1.216 -13.348 1.00 84.38 91 GLY A O 1
ATOM 681 N N . VAL A 1 92 ? 17.738 -0.559 -13.480 1.00 84.31 92 VAL A N 1
ATOM 682 C CA . VAL A 1 92 ? 17.619 -0.560 -14.939 1.00 84.31 92 VAL A CA 1
ATOM 683 C C . VAL A 1 92 ? 17.479 0.887 -15.396 1.00 84.31 92 VAL A C 1
ATOM 685 O O . VAL A 1 92 ? 16.451 1.525 -15.187 1.00 84.31 92 VAL A O 1
ATOM 688 N N . SER A 1 93 ? 18.506 1.396 -16.083 1.00 82.81 93 SER A N 1
ATOM 689 C CA . SER A 1 93 ? 18.646 2.822 -16.421 1.00 82.81 93 SER A CA 1
ATOM 690 C C . SER A 1 93 ? 17.454 3.445 -17.153 1.00 82.81 93 SER A C 1
ATOM 692 O O . SER A 1 93 ? 17.267 4.653 -17.078 1.00 82.81 93 SER A O 1
ATOM 694 N N . GLY A 1 94 ? 16.687 2.645 -17.899 1.00 87.12 94 GLY A N 1
ATOM 695 C CA . GLY A 1 94 ? 15.489 3.111 -18.593 1.00 87.12 94 GLY A CA 1
ATOM 696 C C . GLY A 1 94 ? 14.332 3.412 -17.636 1.00 87.12 94 GLY A C 1
ATOM 697 O O . GLY A 1 94 ? 13.814 4.526 -17.644 1.00 87.12 94 GLY A O 1
ATOM 698 N N . TYR A 1 95 ? 13.975 2.453 -16.775 1.00 85.56 95 TYR A N 1
ATOM 699 C CA . TYR A 1 95 ? 12.928 2.630 -15.759 1.00 85.56 95 TYR A CA 1
ATOM 700 C C . TYR A 1 95 ? 13.337 3.663 -14.702 1.00 85.56 95 TYR A C 1
ATOM 702 O O . TYR A 1 95 ? 12.554 4.546 -14.360 1.00 85.56 95 TYR A O 1
ATOM 710 N N . ASP A 1 96 ? 14.601 3.632 -14.271 1.00 92.44 96 ASP A N 1
ATOM 711 C CA . ASP A 1 96 ? 15.145 4.563 -13.274 1.00 92.44 96 ASP A CA 1
ATOM 712 C C . ASP A 1 96 ? 15.239 6.018 -13.787 1.00 92.44 96 ASP A C 1
ATOM 714 O O . ASP A 1 96 ? 15.507 6.935 -13.008 1.00 92.44 96 ASP A O 1
ATOM 718 N N . GLY A 1 97 ? 15.008 6.258 -15.086 1.00 93.69 97 GLY A N 1
ATOM 719 C CA . GLY A 1 97 ? 14.866 7.601 -15.655 1.00 93.69 97 GLY A CA 1
ATOM 720 C C . GLY A 1 97 ? 13.551 8.292 -15.273 1.00 93.69 97 GLY A C 1
ATOM 721 O O . GLY A 1 97 ? 13.485 9.520 -15.294 1.00 93.69 97 GLY A O 1
ATOM 722 N N . ASN A 1 98 ? 12.531 7.520 -14.883 1.00 94.94 98 ASN A N 1
ATOM 723 C CA . ASN A 1 98 ? 11.220 8.002 -14.442 1.00 94.94 98 ASN A CA 1
ATOM 724 C C . ASN A 1 98 ? 10.767 7.274 -13.159 1.00 94.94 98 ASN A C 1
ATOM 726 O O . ASN A 1 98 ? 9.756 6.574 -13.172 1.00 94.94 98 ASN A O 1
ATOM 730 N N . PRO A 1 99 ? 11.505 7.424 -12.043 1.00 95.69 99 PRO A N 1
ATOM 731 C CA . PRO A 1 99 ? 11.353 6.583 -10.854 1.00 95.69 99 PRO A CA 1
ATOM 732 C C . PRO A 1 99 ? 10.223 7.036 -9.918 1.00 95.69 99 PRO A C 1
ATOM 734 O O . PRO A 1 99 ? 10.119 6.536 -8.804 1.00 95.69 99 PRO A O 1
ATOM 737 N N . VAL A 1 100 ? 9.428 8.035 -10.309 1.00 97.50 100 VAL A N 1
ATOM 738 C CA . VAL A 1 100 ? 8.396 8.629 -9.453 1.00 97.50 100 VAL A CA 1
ATOM 739 C C . VAL A 1 100 ? 7.035 8.055 -9.819 1.00 97.50 100 VAL A C 1
ATOM 741 O O . VAL A 1 100 ? 6.632 8.105 -10.982 1.00 97.50 100 VAL A O 1
ATOM 744 N N . TYR A 1 101 ? 6.324 7.563 -8.810 1.00 97.75 101 TYR A N 1
ATOM 745 C CA . TYR A 1 101 ? 4.987 6.996 -8.935 1.00 97.75 101 TYR A CA 1
ATOM 746 C C . TYR A 1 101 ? 4.045 7.669 -7.941 1.00 97.75 101 TYR A C 1
ATOM 748 O O . TYR A 1 101 ? 4.461 8.104 -6.867 1.00 97.75 101 TYR A O 1
ATOM 756 N N . PHE A 1 102 ? 2.770 7.776 -8.302 1.00 98.38 102 PHE A N 1
ATOM 757 C CA . PHE A 1 102 ? 1.732 8.356 -7.458 1.00 98.38 102 PHE A CA 1
ATOM 758 C C . PHE A 1 102 ? 0.715 7.306 -7.030 1.00 98.38 102 PHE A C 1
ATOM 760 O O . PHE A 1 102 ? 0.375 6.395 -7.788 1.00 98.38 102 PHE A O 1
ATOM 767 N N . ASN A 1 103 ? 0.164 7.508 -5.834 1.00 97.81 103 ASN A N 1
ATOM 768 C CA . ASN A 1 103 ? -0.885 6.669 -5.274 1.00 97.81 103 ASN A CA 1
ATOM 769 C C . ASN A 1 103 ? -1.988 7.530 -4.666 1.00 97.81 103 ASN A C 1
ATOM 771 O O . ASN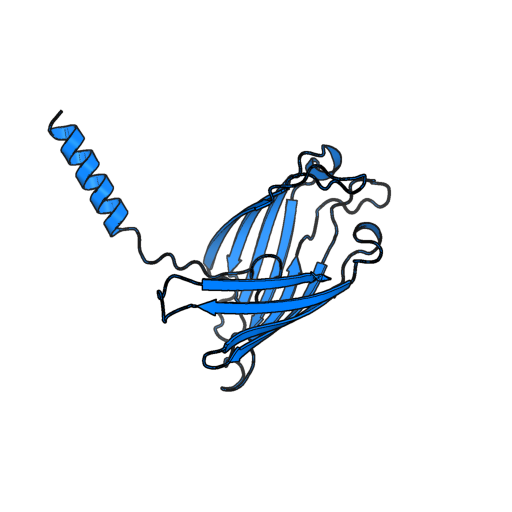 A 1 103 ? -1.736 8.612 -4.127 1.00 97.81 103 ASN A O 1
ATOM 775 N N . ALA A 1 104 ? -3.215 7.029 -4.702 1.00 98.31 104 ALA A N 1
ATOM 776 C CA . ALA A 1 104 ? -4.338 7.627 -4.000 1.00 98.31 104 ALA A CA 1
ATOM 777 C C . ALA A 1 104 ? -5.332 6.549 -3.575 1.00 98.31 104 ALA A C 1
ATOM 779 O O . ALA A 1 104 ? -5.561 5.577 -4.294 1.00 98.31 104 ALA A O 1
ATOM 780 N N . LYS A 1 105 ? -5.962 6.735 -2.418 1.00 98.31 105 LYS A N 1
ATOM 781 C CA . LYS A 1 105 ? -6.969 5.810 -1.897 1.00 98.31 105 LYS A CA 1
ATOM 782 C C . LYS A 1 105 ? -8.060 6.574 -1.169 1.00 98.31 105 LYS A C 1
ATOM 784 O O . LYS A 1 105 ? -7.780 7.507 -0.422 1.00 98.31 105 LYS A O 1
ATOM 789 N N . LEU A 1 106 ? -9.299 6.142 -1.367 1.00 98.50 106 LEU A N 1
ATOM 790 C CA . LEU A 1 106 ? -10.471 6.533 -0.600 1.00 98.50 106 LEU A CA 1
ATOM 791 C C . LEU A 1 106 ? -11.029 5.276 0.063 1.00 98.50 106 LEU A C 1
ATOM 793 O O . LEU A 1 106 ? -11.285 4.281 -0.616 1.00 98.50 106 LEU A O 1
ATOM 797 N N . ALA A 1 107 ? -11.246 5.317 1.372 1.00 98.06 107 ALA A N 1
ATOM 798 C CA . ALA A 1 107 ? -11.745 4.171 2.110 1.00 98.06 107 ALA A CA 1
ATOM 799 C C . ALA A 1 107 ? -12.790 4.548 3.156 1.00 98.06 107 ALA A C 1
ATOM 801 O O . ALA A 1 107 ? -12.956 5.699 3.560 1.00 98.06 107 ALA A O 1
ATOM 802 N N . THR A 1 108 ? -13.510 3.532 3.598 1.00 97.94 108 THR A N 1
ATOM 803 C CA . THR A 1 108 ? -14.459 3.579 4.700 1.00 97.94 108 THR A CA 1
ATOM 804 C C . THR A 1 108 ? -14.084 2.482 5.692 1.00 97.94 108 THR A C 1
ATOM 806 O O . THR A 1 108 ? -14.059 1.316 5.286 1.00 97.94 108 THR A O 1
ATOM 809 N N . PRO A 1 109 ? -13.806 2.813 6.967 1.00 96.56 109 PRO A N 1
ATOM 810 C CA . PRO A 1 109 ? -13.449 1.815 7.969 1.00 96.56 109 PRO A CA 1
ATOM 811 C C . PRO A 1 109 ? -14.565 0.794 8.216 1.00 96.56 109 PRO A C 1
ATOM 813 O O . PRO A 1 109 ? -15.755 1.077 8.030 1.00 96.56 109 PRO A O 1
ATOM 816 N N . GLU A 1 110 ? -14.188 -0.389 8.699 1.00 97.31 110 GLU A N 1
ATOM 817 C CA . GLU A 1 110 ? -15.155 -1.406 9.112 1.00 97.31 110 GLU A CA 1
ATOM 818 C C . GLU A 1 110 ? -16.124 -0.833 10.164 1.00 97.31 110 GLU A C 1
ATOM 820 O O . GLU A 1 110 ? -15.724 -0.124 11.086 1.00 97.31 110 GLU A O 1
ATOM 825 N N . GLY A 1 111 ? -17.420 -1.112 10.020 1.00 97.44 111 GLY A N 1
ATOM 826 C CA . GLY A 1 111 ? -18.454 -0.627 10.937 1.00 97.44 111 GLY A CA 1
ATOM 827 C C . GLY A 1 111 ? -18.846 0.854 10.791 1.00 97.44 111 GLY A C 1
ATOM 828 O O . GLY A 1 111 ? -19.785 1.295 11.458 1.00 97.44 111 GLY A O 1
ATOM 829 N N . ALA A 1 112 ? -18.176 1.639 9.937 1.00 96.12 112 ALA A N 1
ATOM 830 C CA . ALA A 1 112 ? -18.395 3.087 9.850 1.00 96.12 112 ALA A CA 1
ATOM 831 C C . ALA A 1 112 ? -19.717 3.490 9.160 1.00 96.12 112 ALA A C 1
ATOM 833 O O . ALA A 1 112 ? -20.314 4.518 9.509 1.00 96.12 112 ALA A O 1
ATOM 834 N N . LEU A 1 113 ? -20.198 2.693 8.195 1.00 94.19 113 LEU A N 1
ATOM 835 C CA . LEU A 1 113 ? -21.487 2.932 7.523 1.00 94.19 113 LEU A CA 1
ATOM 836 C C . LEU A 1 113 ? -22.655 2.452 8.387 1.00 94.19 113 LEU A C 1
ATOM 838 O O . LEU A 1 113 ? -23.643 3.162 8.561 1.00 94.19 113 LEU A O 1
ATOM 842 N N . PHE A 1 114 ? -22.516 1.248 8.936 1.00 95.44 114 PHE A N 1
ATOM 843 C CA . PHE A 1 114 ? -23.407 0.620 9.908 1.00 95.44 114 PHE A CA 1
ATOM 844 C C . PHE A 1 114 ? -22.607 -0.443 10.669 1.00 95.44 114 PHE A C 1
ATOM 846 O O . PHE A 1 114 ? -21.613 -0.934 10.153 1.00 95.44 114 PHE A O 1
ATOM 853 N N . THR A 1 115 ? -23.044 -0.861 11.859 1.00 94.56 115 THR A N 1
ATOM 854 C CA . THR A 1 115 ? -22.256 -1.716 12.775 1.00 94.56 115 THR A CA 1
ATOM 855 C C . THR A 1 115 ? -21.651 -2.974 12.138 1.00 94.56 115 THR A C 1
ATOM 857 O O . THR A 1 115 ? -20.554 -3.382 12.502 1.00 94.56 115 THR A O 1
ATOM 860 N N . ALA A 1 116 ? -22.348 -3.600 11.189 1.00 94.81 116 ALA A N 1
ATOM 861 C CA . ALA A 1 116 ? -21.878 -4.809 10.517 1.00 94.81 116 ALA A CA 1
ATOM 862 C C . ALA A 1 116 ? -21.139 -4.552 9.188 1.00 94.81 116 ALA A C 1
ATOM 864 O O . ALA A 1 116 ? -20.673 -5.517 8.580 1.00 94.81 116 ALA A O 1
ATOM 865 N N . SER A 1 117 ? -21.018 -3.302 8.724 1.00 97.62 117 SER A N 1
ATOM 866 C CA . SER A 1 117 ? -20.448 -2.999 7.408 1.00 97.62 117 SER A CA 1
ATOM 867 C C . SER A 1 117 ? -18.996 -3.471 7.321 1.00 97.62 117 SER A C 1
ATOM 869 O O . SER A 1 117 ? -18.261 -3.327 8.302 1.00 97.62 117 SER A O 1
ATOM 871 N N . PRO A 1 118 ? -18.562 -4.045 6.187 1.00 98.06 118 PRO A N 1
ATOM 872 C CA . PRO A 1 118 ? -17.144 -4.284 5.953 1.00 98.06 118 PRO A CA 1
ATOM 873 C C . PRO A 1 118 ? -16.401 -2.950 5.803 1.00 98.06 118 PRO A C 1
ATOM 875 O O . PRO A 1 118 ? -17.028 -1.899 5.627 1.00 98.06 118 PRO A O 1
ATOM 878 N N . ALA A 1 119 ? -15.075 -3.001 5.864 1.00 98.31 119 ALA A N 1
ATOM 879 C CA . ALA A 1 119 ? -14.246 -1.922 5.355 1.00 98.31 119 ALA A CA 1
ATOM 880 C C . ALA A 1 119 ? -14.252 -1.964 3.822 1.00 98.31 119 ALA A C 1
ATOM 882 O O . ALA A 1 119 ? -14.288 -3.044 3.227 1.00 98.31 119 ALA A O 1
ATOM 883 N N . LEU A 1 120 ? -14.228 -0.796 3.190 1.00 98.50 120 LEU A N 1
ATOM 884 C CA . LEU A 1 120 ? -14.233 -0.646 1.735 1.00 98.50 120 LEU A CA 1
ATOM 885 C C . LEU A 1 120 ? -13.103 0.290 1.334 1.00 98.50 120 LEU A C 1
ATOM 887 O O . LEU A 1 120 ? -12.924 1.311 1.992 1.00 98.50 120 LEU A O 1
ATOM 891 N N . ALA A 1 121 ? -12.406 -0.002 0.243 1.00 98.50 121 ALA A N 1
ATOM 892 C CA . ALA A 1 121 ? -11.453 0.913 -0.365 1.00 98.50 121 ALA A CA 1
ATOM 893 C C . ALA A 1 121 ? -11.554 0.891 -1.887 1.00 98.50 121 ALA A C 1
ATOM 895 O O . ALA A 1 121 ? -11.805 -0.146 -2.497 1.00 98.50 121 ALA A O 1
ATOM 896 N N . VAL A 1 122 ? -11.330 2.055 -2.482 1.00 98.69 122 VAL A N 1
ATOM 897 C CA . VAL A 1 122 ? -11.049 2.224 -3.905 1.00 98.69 122 VAL A CA 1
ATOM 898 C C . VAL A 1 122 ? -9.828 3.114 -4.036 1.00 98.69 122 VAL A C 1
ATOM 900 O O . VAL A 1 122 ? -9.648 4.055 -3.258 1.00 98.69 122 VAL A O 1
ATOM 903 N N . GLY A 1 123 ? -8.975 2.838 -5.007 1.00 98.31 123 GLY A N 1
ATOM 904 C CA . GLY A 1 123 ? -7.763 3.621 -5.170 1.00 98.31 123 GLY A CA 1
ATOM 905 C C . GLY A 1 123 ? -7.021 3.298 -6.446 1.00 98.31 123 GLY A C 1
ATOM 906 O O . GLY A 1 123 ? -7.468 2.485 -7.253 1.00 98.31 123 GLY A O 1
ATOM 907 N N . GLY A 1 124 ? -5.875 3.945 -6.593 1.00 98.25 124 GLY A N 1
ATOM 908 C CA . GLY A 1 124 ? -4.894 3.616 -7.605 1.00 98.25 124 GLY A CA 1
ATOM 909 C C . GLY A 1 124 ? -3.475 3.749 -7.075 1.00 98.25 124 GLY A C 1
ATOM 910 O O . GLY A 1 124 ? -3.228 4.489 -6.119 1.00 98.25 124 GLY A O 1
ATOM 911 N N . TYR A 1 125 ? -2.569 2.984 -7.667 1.00 96.75 125 TYR A N 1
ATOM 912 C CA . TYR A 1 125 ? -1.162 2.912 -7.290 1.00 96.75 125 TYR A CA 1
ATOM 913 C C . TYR A 1 125 ? -0.294 2.587 -8.505 1.00 96.75 125 TYR A C 1
ATOM 915 O O . TYR A 1 125 ? -0.810 2.204 -9.559 1.00 96.75 125 TYR A O 1
ATOM 923 N N . ASN A 1 126 ? 1.022 2.776 -8.376 1.00 95.56 126 ASN A N 1
ATOM 924 C CA . ASN A 1 126 ? 1.961 2.685 -9.501 1.00 95.56 126 ASN A CA 1
ATOM 925 C C . ASN A 1 126 ? 1.547 3.578 -10.690 1.00 95.56 126 ASN A C 1
ATOM 927 O O . ASN A 1 126 ? 1.682 3.200 -11.857 1.00 95.56 126 ASN A O 1
ATOM 931 N N . ILE A 1 127 ? 1.026 4.775 -10.401 1.00 97.81 127 ILE A N 1
ATOM 932 C CA . ILE A 1 127 ? 0.723 5.773 -11.431 1.00 97.81 127 ILE A CA 1
ATOM 933 C C . ILE A 1 127 ? 2.034 6.475 -11.791 1.00 97.81 127 ILE A C 1
ATOM 935 O O . ILE A 1 127 ? 2.454 7.400 -11.095 1.00 97.81 127 ILE A O 1
ATOM 939 N N . GLY A 1 128 ? 2.719 5.988 -12.824 1.00 95.75 128 GLY A N 1
ATOM 940 C CA . GLY A 1 128 ? 4.049 6.465 -13.208 1.00 95.75 128 GLY A CA 1
ATOM 941 C C . GLY A 1 128 ? 4.051 7.731 -14.064 1.00 95.75 128 GLY A C 1
ATOM 942 O O . GLY A 1 128 ? 3.035 8.158 -14.612 1.00 95.75 128 GLY A O 1
ATOM 943 N N . THR A 1 129 ? 5.231 8.340 -14.192 1.00 95.62 129 THR A N 1
ATOM 944 C CA . THR A 1 129 ? 5.433 9.586 -14.952 1.00 95.62 129 THR A CA 1
ATOM 945 C C . THR A 1 129 ? 5.831 9.394 -16.416 1.00 95.62 129 THR A C 1
ATOM 947 O O . THR A 1 129 ? 5.891 10.385 -17.142 1.00 95.62 129 THR A O 1
ATOM 950 N N . ASN A 1 130 ? 6.125 8.168 -16.862 1.00 95.69 130 ASN A N 1
ATOM 951 C CA . ASN A 1 130 ? 6.450 7.874 -18.258 1.00 95.69 130 ASN A CA 1
ATOM 952 C C . ASN A 1 130 ? 5.329 7.082 -18.930 1.00 95.69 130 ASN A C 1
ATOM 954 O O . ASN A 1 130 ? 5.236 5.870 -18.738 1.00 95.69 130 ASN A O 1
ATOM 958 N N . SER A 1 131 ? 4.535 7.780 -19.738 1.00 95.00 131 SER A N 1
ATOM 959 C CA . SER A 1 131 ? 3.434 7.235 -20.539 1.00 95.00 131 SER A CA 1
ATOM 960 C C . SER A 1 131 ? 3.662 7.397 -22.045 1.00 95.00 131 SER A C 1
ATOM 962 O O . SER A 1 131 ? 2.705 7.442 -22.813 1.00 95.00 131 SER A O 1
ATOM 964 N N . ASP A 1 132 ? 4.914 7.587 -22.468 1.00 94.56 132 ASP A N 1
ATOM 965 C CA . ASP A 1 132 ? 5.272 7.678 -23.882 1.00 94.56 132 ASP A CA 1
ATOM 966 C C . ASP A 1 132 ? 5.122 6.299 -24.547 1.00 94.56 132 ASP A C 1
ATOM 968 O O . ASP A 1 132 ? 5.826 5.354 -24.184 1.00 94.56 132 ASP A O 1
ATOM 972 N N . GLU A 1 133 ? 4.194 6.187 -25.501 1.00 91.38 133 GLU A N 1
ATOM 973 C CA . GLU A 1 133 ? 3.868 4.948 -26.223 1.00 91.38 133 GLU A CA 1
ATOM 974 C C . GLU A 1 133 ? 5.066 4.390 -27.009 1.00 91.38 133 GLU A C 1
ATOM 976 O O . GLU A 1 133 ? 5.177 3.176 -27.178 1.00 91.38 133 GLU A O 1
ATOM 981 N N . ASP A 1 134 ? 6.003 5.249 -27.425 1.00 92.62 134 ASP A N 1
ATOM 982 C CA . ASP A 1 134 ? 7.224 4.840 -28.129 1.00 92.62 134 ASP A CA 1
ATOM 983 C C . ASP A 1 134 ? 8.345 4.402 -27.160 1.00 92.62 134 ASP A C 1
ATOM 985 O O . ASP A 1 134 ? 9.407 3.919 -27.576 1.00 92.62 134 ASP A O 1
ATOM 989 N N . SER A 1 135 ? 8.144 4.563 -25.848 1.00 91.44 135 SER A N 1
ATOM 990 C CA . SER A 1 135 ? 9.134 4.219 -24.833 1.00 91.44 135 SER A CA 1
ATOM 991 C C . SER A 1 135 ? 9.083 2.739 -24.465 1.00 91.44 135 SER A C 1
ATOM 993 O O . SER A 1 135 ? 8.099 2.235 -23.938 1.00 91.44 135 SER A O 1
ATOM 995 N N . ALA A 1 136 ? 10.217 2.048 -24.590 1.00 88.81 136 ALA A N 1
ATOM 996 C CA . ALA A 1 136 ? 10.375 0.690 -24.058 1.00 88.81 136 ALA A CA 1
ATOM 997 C C . ALA A 1 136 ? 10.405 0.625 -22.511 1.00 88.81 136 ALA A C 1
ATOM 999 O O . ALA A 1 136 ? 10.489 -0.461 -21.942 1.00 88.81 136 ALA A O 1
ATOM 1000 N N . PHE A 1 137 ? 10.386 1.774 -21.824 1.00 91.06 137 PHE A N 1
ATOM 1001 C CA . PHE A 1 137 ? 10.552 1.887 -20.370 1.00 91.06 137 PHE A CA 1
ATOM 1002 C C . PHE A 1 137 ? 9.408 2.666 -19.719 1.00 91.06 137 PHE A C 1
ATOM 1004 O O . PHE A 1 137 ? 9.627 3.504 -18.838 1.00 91.06 137 PHE A O 1
ATOM 1011 N N . ARG A 1 138 ? 8.186 2.421 -20.191 1.00 94.12 138 ARG A N 1
ATOM 1012 C CA . ARG A 1 138 ? 6.961 2.951 -19.591 1.00 94.12 138 ARG A CA 1
ATOM 1013 C C . ARG A 1 138 ? 6.864 2.584 -18.111 1.00 94.12 138 ARG A C 1
ATOM 1015 O O . ARG A 1 138 ? 7.243 1.486 -17.704 1.00 94.12 138 ARG A O 1
ATOM 1022 N N . THR A 1 139 ? 6.378 3.526 -17.310 1.00 94.81 139 THR A N 1
ATOM 1023 C CA . THR A 1 139 ? 6.190 3.361 -15.858 1.00 94.81 139 THR A CA 1
ATOM 1024 C C . THR A 1 139 ? 4.729 3.510 -15.448 1.00 94.81 139 THR A C 1
ATOM 1026 O O . THR A 1 139 ? 4.374 3.367 -14.283 1.00 94.81 139 THR A O 1
ATOM 1029 N N . ASP A 1 140 ? 3.847 3.755 -16.407 1.00 96.19 140 ASP A N 1
ATOM 1030 C CA . ASP A 1 140 ? 2.437 4.045 -16.215 1.00 96.19 140 ASP A CA 1
ATOM 1031 C C . ASP A 1 140 ? 1.586 2.767 -16.127 1.00 96.19 140 ASP A C 1
ATOM 1033 O O . ASP A 1 140 ? 0.615 2.599 -16.862 1.00 96.19 140 ASP A O 1
ATOM 1037 N N . MET A 1 141 ? 1.931 1.873 -15.187 1.00 95.69 141 MET A N 1
ATOM 1038 C CA . MET A 1 141 ? 1.128 0.677 -14.873 1.00 95.69 141 MET A CA 1
ATOM 1039 C C . MET A 1 141 ? -0.307 1.057 -14.494 1.00 95.69 141 MET A C 1
ATOM 1041 O O . MET A 1 141 ? -1.239 0.330 -14.828 1.00 95.69 141 MET A O 1
ATOM 1045 N N . ASN A 1 142 ? -0.479 2.207 -13.827 1.00 97.25 142 ASN A N 1
ATOM 1046 C CA . ASN A 1 142 ? -1.764 2.863 -13.575 1.00 97.25 142 ASN A CA 1
ATOM 1047 C C . ASN A 1 142 ? -2.821 1.907 -13.009 1.00 97.25 142 ASN A C 1
ATOM 1049 O O . ASN A 1 142 ? -3.954 1.848 -13.492 1.00 97.25 142 ASN A O 1
ATOM 1053 N N . LEU A 1 143 ? -2.436 1.141 -11.988 1.00 98.06 143 LEU A N 1
ATOM 1054 C CA . LEU A 1 143 ? -3.323 0.173 -11.360 1.00 98.06 143 LEU A CA 1
ATOM 1055 C C . LEU A 1 143 ? -4.437 0.922 -10.631 1.00 98.06 143 LEU A C 1
ATOM 1057 O O . LEU A 1 143 ? -4.171 1.820 -9.834 1.00 98.06 143 LEU A O 1
ATOM 1061 N N . VAL A 1 144 ? -5.681 0.528 -10.873 1.00 98.56 144 VAL A N 1
ATOM 1062 C CA . VAL A 1 144 ? -6.873 0.965 -10.142 1.00 98.56 144 VAL A CA 1
ATOM 1063 C C . VAL A 1 144 ? -7.563 -0.251 -9.550 1.00 98.56 144 VAL A C 1
ATOM 1065 O O . VAL A 1 144 ? -7.582 -1.315 -10.161 1.00 98.56 144 VAL A O 1
ATOM 1068 N N . TYR A 1 145 ? -8.122 -0.119 -8.352 1.00 98.69 145 TYR A N 1
ATOM 1069 C CA . TYR A 1 145 ? -8.683 -1.262 -7.638 1.00 98.69 145 TYR A CA 1
ATOM 1070 C C . TYR A 1 145 ? -9.892 -0.906 -6.780 1.00 98.69 145 TYR A C 1
ATOM 1072 O O . TYR A 1 145 ? -10.109 0.246 -6.390 1.00 98.69 145 TYR A O 1
ATOM 1080 N N . GLY A 1 146 ? -10.643 -1.950 -6.438 1.00 98.69 146 GLY A N 1
ATOM 1081 C CA . GLY A 1 146 ? -11.609 -1.961 -5.348 1.00 98.69 146 GLY A CA 1
ATOM 1082 C C . GLY A 1 146 ? -11.318 -3.122 -4.401 1.00 98.69 146 GLY A C 1
ATOM 1083 O O . GLY A 1 146 ? -10.993 -4.219 -4.848 1.00 98.69 146 GLY A O 1
ATOM 1084 N N . LEU A 1 147 ? -11.436 -2.885 -3.097 1.00 98.56 147 LEU A N 1
ATOM 1085 C CA . LEU A 1 147 ? -11.138 -3.861 -2.052 1.00 98.56 147 LEU A CA 1
ATOM 1086 C C . LEU A 1 147 ? -12.188 -3.800 -0.940 1.00 98.56 147 LEU A C 1
ATOM 1088 O O . LEU A 1 147 ? -12.610 -2.725 -0.511 1.00 98.56 147 LEU A O 1
ATOM 1092 N N . VAL A 1 148 ? -12.587 -4.966 -0.447 1.00 98.56 148 VAL A N 1
ATOM 1093 C CA . VAL A 1 148 ? -13.478 -5.135 0.701 1.00 98.56 148 VAL A CA 1
ATOM 1094 C C . VAL A 1 148 ? -12.747 -5.952 1.750 1.00 98.56 148 VAL A C 1
ATOM 1096 O O . VAL A 1 148 ? -12.153 -6.970 1.407 1.00 98.56 148 VAL A O 1
ATOM 1099 N N . ALA A 1 149 ? -12.824 -5.555 3.018 1.00 98.19 149 ALA A N 1
ATOM 1100 C CA . ALA A 1 149 ? -12.248 -6.325 4.112 1.00 98.19 149 ALA A CA 1
ATOM 1101 C C . ALA A 1 149 ? -13.216 -6.496 5.284 1.00 98.19 149 ALA A C 1
ATOM 1103 O O . ALA A 1 149 ? -14.020 -5.612 5.597 1.00 98.19 149 ALA A O 1
ATOM 1104 N N . LYS A 1 150 ? -13.144 -7.652 5.946 1.00 97.81 150 LYS A N 1
ATOM 1105 C CA . LYS A 1 150 ? -13.958 -7.950 7.125 1.00 97.81 150 LYS A CA 1
ATOM 1106 C C . LYS A 1 150 ? -13.162 -8.723 8.161 1.00 97.81 150 LYS A C 1
ATOM 1108 O O . LYS A 1 150 ? -12.570 -9.759 7.856 1.00 97.81 150 LYS A O 1
ATOM 1113 N N . THR A 1 151 ? -13.215 -8.248 9.397 1.00 96.94 151 THR A N 1
ATOM 1114 C CA . THR A 1 151 ? -12.618 -8.919 10.547 1.00 96.94 151 THR A CA 1
ATOM 1115 C C . THR A 1 151 ? -13.579 -9.960 11.101 1.00 96.94 151 THR A C 1
ATOM 1117 O O . THR A 1 151 ? -14.705 -9.659 11.504 1.00 96.94 151 THR A O 1
ATOM 1120 N N . LEU A 1 152 ? -13.130 -11.211 11.128 1.00 95.69 152 LEU A N 1
ATOM 1121 C CA . LEU A 1 152 ? -13.846 -12.324 11.727 1.00 95.69 152 LEU A CA 1
ATOM 1122 C C . LEU A 1 152 ? -13.254 -12.633 13.110 1.00 95.69 152 LEU A C 1
ATOM 1124 O O . LEU A 1 152 ? -12.026 -12.697 13.249 1.00 95.69 152 LEU A O 1
ATOM 1128 N N . PRO A 1 153 ? -14.092 -12.867 14.138 1.00 91.38 153 PRO A N 1
ATOM 1129 C CA . PRO A 1 153 ? -13.609 -13.245 15.460 1.00 91.38 153 PRO A CA 1
ATOM 1130 C C . PRO A 1 153 ? -12.684 -14.459 15.381 1.00 91.38 153 PRO A C 1
ATOM 1132 O O . PRO A 1 153 ? -13.024 -15.450 14.737 1.00 91.38 153 PRO A O 1
ATOM 1135 N N . VAL A 1 154 ? -11.531 -14.387 16.052 1.00 89.12 154 VAL A N 1
ATOM 1136 C CA . VAL A 1 154 ? -10.489 -15.435 16.111 1.00 89.12 154 VAL A CA 1
ATOM 1137 C C . VAL A 1 154 ? -9.777 -15.709 14.781 1.00 89.12 154 VAL A C 1
ATOM 1139 O O . VAL A 1 154 ? -8.586 -15.982 14.789 1.00 89.12 154 VAL A O 1
ATOM 1142 N N . VAL A 1 155 ? -10.449 -15.626 13.636 1.00 94.19 155 VAL A N 1
ATOM 1143 C CA . VAL A 1 155 ? -9.847 -15.938 12.332 1.00 94.19 155 VAL A CA 1
ATOM 1144 C C . VAL A 1 155 ? -8.913 -14.824 11.866 1.00 94.19 155 VAL A C 1
ATOM 1146 O O . VAL A 1 155 ? -7.872 -15.129 11.298 1.00 94.19 155 VAL A O 1
ATOM 1149 N N . GLY A 1 156 ? -9.232 -13.560 12.149 1.00 94.44 156 GLY A N 1
ATOM 1150 C CA . GLY A 1 156 ? -8.521 -12.403 11.599 1.00 94.44 156 GLY A CA 1
ATOM 1151 C C . GLY A 1 156 ? -9.323 -11.717 10.498 1.00 94.44 156 GLY A C 1
ATOM 1152 O O . GLY A 1 156 ? -10.518 -11.972 10.331 1.00 94.44 156 GLY A O 1
ATOM 1153 N N . ARG A 1 157 ? -8.675 -10.819 9.766 1.00 96.94 157 ARG A N 1
ATOM 1154 C CA . ARG A 1 157 ? -9.266 -10.063 8.668 1.00 96.94 157 ARG A CA 1
ATOM 1155 C C . ARG A 1 157 ? -9.051 -10.784 7.347 1.00 96.94 157 ARG A C 1
ATOM 1157 O O . ARG A 1 157 ? -7.957 -11.250 7.054 1.00 96.94 157 ARG A O 1
ATOM 1164 N N . LEU A 1 158 ? -10.119 -10.872 6.561 1.00 98.12 158 LEU A N 1
ATOM 1165 C CA . LEU A 1 158 ? -10.081 -11.324 5.174 1.00 98.12 158 LEU A CA 1
ATOM 1166 C C . LEU A 1 158 ? -10.339 -10.128 4.270 1.00 98.12 158 LEU A C 1
ATOM 1168 O O . LEU A 1 158 ? -11.285 -9.379 4.531 1.00 98.12 158 LEU A O 1
ATOM 1172 N N . SER A 1 159 ? -9.541 -9.983 3.216 1.00 98.31 159 SER A N 1
ATOM 1173 C CA . SER A 1 159 ? -9.737 -8.965 2.184 1.00 98.31 159 SER A CA 1
ATOM 1174 C C . SER A 1 159 ? -9.883 -9.614 0.815 1.00 98.31 159 SER A C 1
ATOM 1176 O O . SER A 1 159 ? -9.186 -10.579 0.504 1.00 98.31 159 SER A O 1
ATOM 1178 N N . ALA A 1 160 ? -10.796 -9.084 0.007 1.00 98.56 160 ALA A N 1
ATOM 1179 C CA . ALA A 1 160 ? -11.015 -9.515 -1.364 1.00 98.56 160 ALA A CA 1
ATOM 1180 C C . ALA A 1 160 ? -11.340 -8.315 -2.256 1.00 98.56 160 ALA A C 1
ATOM 1182 O O . ALA A 1 160 ? -12.067 -7.403 -1.850 1.00 98.56 160 ALA A O 1
ATOM 1183 N N . GLY A 1 161 ? -10.803 -8.313 -3.466 1.00 98.38 161 GLY A N 1
ATOM 1184 C CA . GLY A 1 161 ? -10.906 -7.197 -4.390 1.00 98.38 161 GLY A CA 1
ATOM 1185 C C . GLY A 1 161 ? -10.528 -7.573 -5.811 1.00 98.38 161 GLY A C 1
ATOM 1186 O O . GLY A 1 161 ? -10.273 -8.739 -6.114 1.00 98.38 161 GLY A O 1
ATOM 1187 N N . TYR A 1 162 ? -10.500 -6.562 -6.667 1.00 98.62 162 TYR A N 1
ATOM 1188 C CA . TYR A 1 162 ? -10.109 -6.682 -8.065 1.00 98.62 162 TYR A CA 1
ATOM 1189 C C . TYR A 1 162 ? -9.337 -5.436 -8.479 1.00 98.62 162 TYR A C 1
ATOM 1191 O O . TYR A 1 162 ? -9.652 -4.338 -8.001 1.00 98.62 162 TYR A O 1
ATOM 1199 N N . TYR A 1 163 ? -8.360 -5.601 -9.361 1.00 98.56 163 TYR A N 1
ATOM 1200 C CA . TYR A 1 163 ? -7.622 -4.503 -9.964 1.00 98.56 163 TYR A CA 1
ATOM 1201 C C . TYR A 1 163 ? -7.687 -4.567 -11.487 1.00 98.56 163 TYR A C 1
ATOM 1203 O O . TYR A 1 163 ? -7.902 -5.627 -12.061 1.00 98.56 163 TYR A O 1
ATOM 1211 N N . THR A 1 164 ? -7.475 -3.423 -12.125 1.00 98.56 164 THR A N 1
ATOM 1212 C CA . THR A 1 164 ? -7.171 -3.305 -13.554 1.00 98.56 164 THR A CA 1
ATOM 1213 C C . THR A 1 164 ? -6.034 -2.303 -13.723 1.00 98.56 164 THR A C 1
ATOM 1215 O O . THR A 1 164 ? -5.908 -1.387 -12.912 1.00 98.56 164 THR A O 1
ATOM 1218 N N . GLY A 1 165 ? -5.256 -2.406 -14.785 1.00 97.94 165 GLY A N 1
ATOM 1219 C CA . GLY A 1 165 ? -4.151 -1.513 -15.099 1.00 97.94 165 GLY A CA 1
ATOM 1220 C C . GLY A 1 165 ? -3.879 -1.460 -16.597 1.00 97.94 165 GLY A C 1
ATOM 1221 O O . GLY A 1 165 ? -4.646 -1.976 -17.411 1.00 97.94 165 GLY A O 1
ATOM 1222 N N . ASN A 1 166 ? -2.784 -0.798 -16.941 1.00 97.06 166 ASN A N 1
ATOM 1223 C CA . ASN A 1 166 ? -2.357 -0.567 -18.311 1.00 97.06 166 ASN A CA 1
ATOM 1224 C C . ASN A 1 166 ? -1.844 -1.862 -18.961 1.00 97.06 166 ASN A C 1
ATOM 1226 O O . ASN A 1 166 ? -0.801 -2.390 -18.566 1.00 97.06 166 ASN A O 1
ATOM 1230 N N . ASP A 1 167 ? -2.575 -2.357 -19.955 1.00 96.00 167 ASP A N 1
ATOM 1231 C CA . ASP A 1 167 ? -2.274 -3.572 -20.714 1.00 96.00 167 ASP A CA 1
ATOM 1232 C C . ASP A 1 167 ? -0.998 -3.460 -21.550 1.00 96.00 167 ASP A C 1
ATOM 1234 O O . ASP A 1 167 ? -0.271 -4.445 -21.667 1.00 96.00 167 ASP A O 1
ATOM 1238 N N . ASP A 1 168 ? -0.638 -2.267 -22.025 1.00 94.00 168 ASP A N 1
ATOM 1239 C CA . ASP A 1 168 ? 0.625 -2.061 -22.747 1.00 94.00 168 ASP A CA 1
ATOM 1240 C C . ASP A 1 168 ? 1.863 -2.329 -21.870 1.00 94.00 168 ASP A C 1
ATOM 1242 O O . ASP A 1 168 ? 2.942 -2.637 -22.380 1.00 94.00 168 ASP A O 1
ATOM 1246 N N . VAL A 1 169 ? 1.728 -2.184 -20.545 1.00 92.88 169 VAL A N 1
ATOM 1247 C CA . VAL A 1 169 ? 2.824 -2.353 -19.575 1.00 92.88 169 VAL A CA 1
ATOM 1248 C C . VAL A 1 169 ? 2.734 -3.698 -18.856 1.00 92.88 169 VAL A C 1
ATOM 1250 O O . VAL A 1 169 ? 3.760 -4.328 -18.596 1.00 92.88 169 VAL A O 1
ATOM 1253 N N . LEU A 1 170 ? 1.520 -4.131 -18.510 1.00 92.81 170 LEU A N 1
ATOM 1254 C CA . LEU A 1 170 ? 1.267 -5.322 -17.695 1.00 92.81 170 LEU A CA 1
ATOM 1255 C C . LEU A 1 170 ? 0.964 -6.577 -18.528 1.00 92.81 170 LEU A C 1
ATOM 1257 O O . LEU A 1 170 ? 1.041 -7.681 -17.993 1.00 92.81 170 LEU A O 1
ATOM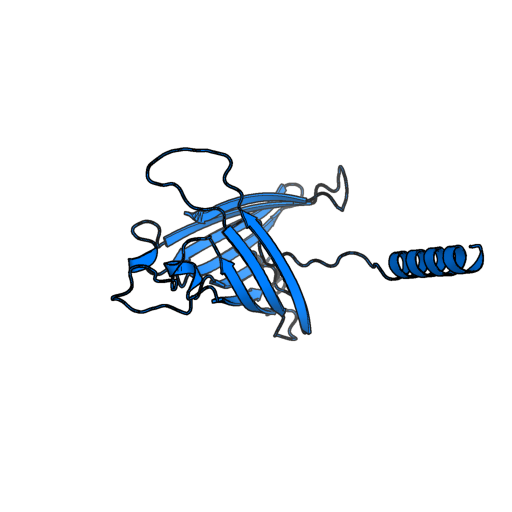 1261 N N . GLY A 1 171 ? 0.668 -6.437 -19.823 1.00 93.19 171 GLY A N 1
ATOM 1262 C CA . GLY A 1 171 ? 0.313 -7.556 -20.694 1.00 93.19 171 GLY A CA 1
ATOM 1263 C C . GLY A 1 171 ? -0.949 -8.277 -20.218 1.00 93.19 171 GLY A C 1
ATOM 1264 O O . GLY A 1 171 ? -1.912 -7.636 -19.809 1.00 93.19 171 GLY A O 1
ATOM 1265 N N . ASP A 1 172 ? -0.925 -9.611 -20.241 1.00 93.44 172 ASP A N 1
ATOM 1266 C CA . ASP A 1 172 ? -2.053 -10.455 -19.816 1.00 93.44 172 ASP A CA 1
ATOM 1267 C C . ASP A 1 172 ? -2.326 -10.397 -18.294 1.00 93.44 172 ASP A C 1
ATOM 1269 O O . ASP A 1 172 ? -3.374 -10.854 -17.849 1.00 93.44 172 ASP A O 1
ATOM 1273 N N . ASP A 1 173 ? -1.411 -9.824 -17.500 1.00 92.81 173 ASP A N 1
ATOM 1274 C CA . ASP A 1 173 ? -1.542 -9.664 -16.041 1.00 92.81 173 ASP A CA 1
ATOM 1275 C C . ASP A 1 173 ? -2.132 -8.284 -15.655 1.00 92.81 173 ASP A C 1
ATOM 1277 O O . ASP A 1 173 ? -1.985 -7.812 -14.516 1.00 92.81 173 ASP A O 1
ATOM 1281 N N . ASN A 1 174 ? -2.749 -7.577 -16.611 1.00 96.50 174 ASN A N 1
ATOM 1282 C CA . ASN A 1 174 ? -3.251 -6.216 -16.418 1.00 96.50 174 ASN A CA 1
ATOM 1283 C C . ASN A 1 174 ? -4.511 -6.132 -15.555 1.00 96.50 174 ASN A C 1
ATOM 1285 O O . ASN A 1 174 ? -4.891 -5.035 -15.156 1.00 96.50 174 ASN A O 1
ATOM 1289 N N . ASP A 1 175 ? -5.149 -7.245 -15.230 1.00 98.19 175 ASP A N 1
ATOM 1290 C CA . ASP A 1 175 ? -6.222 -7.305 -14.255 1.00 98.19 175 ASP A CA 1
ATOM 1291 C C . ASP A 1 175 ? -6.139 -8.580 -13.413 1.00 98.19 175 ASP A C 1
ATOM 1293 O O . ASP A 1 175 ? -5.338 -9.474 -13.678 1.00 98.19 175 ASP A O 1
ATOM 1297 N N . GLY A 1 176 ? -6.898 -8.624 -12.321 1.00 98.00 176 GLY A N 1
ATOM 1298 C CA . GLY A 1 176 ? -6.838 -9.775 -11.433 1.00 98.00 176 GLY A CA 1
ATOM 1299 C C . GLY A 1 176 ? -7.471 -9.550 -10.075 1.00 98.00 176 GLY A C 1
ATOM 1300 O O . GLY A 1 176 ? -7.929 -8.458 -9.721 1.00 98.00 176 GLY A O 1
ATOM 1301 N N . VAL A 1 177 ? -7.500 -10.619 -9.290 1.00 98.38 177 VAL A N 1
ATOM 1302 C CA . VAL A 1 177 ? -8.016 -10.608 -7.928 1.00 98.38 177 VAL A CA 1
ATOM 1303 C C . VAL A 1 177 ? -6.957 -10.121 -6.946 1.00 98.38 177 VAL A C 1
ATOM 1305 O O . VAL A 1 177 ? -5.762 -10.384 -7.066 1.00 98.38 177 VAL A O 1
ATOM 1308 N N . LEU A 1 178 ? -7.436 -9.434 -5.916 1.00 98.44 178 LEU A N 1
ATOM 1309 C CA . LEU A 1 178 ? -6.661 -9.079 -4.735 1.00 98.44 178 LEU A CA 1
ATOM 1310 C C . LEU A 1 178 ? -7.220 -9.879 -3.570 1.00 98.44 178 LEU A C 1
ATOM 1312 O O . LEU A 1 178 ? -8.403 -9.748 -3.261 1.00 98.44 178 LEU A O 1
ATOM 1316 N N . LEU A 1 179 ? -6.403 -10.703 -2.924 1.00 98.25 179 LEU A N 1
ATOM 1317 C CA . LEU A 1 179 ? -6.829 -11.518 -1.788 1.00 98.25 179 LEU A CA 1
ATOM 1318 C C . LEU A 1 179 ? -5.834 -11.358 -0.647 1.00 98.25 179 LEU A C 1
ATOM 1320 O O . LEU A 1 179 ? -4.630 -11.428 -0.870 1.00 98.25 179 LEU A O 1
ATOM 1324 N N . SER A 1 180 ? -6.318 -11.193 0.581 1.00 97.88 180 SER A N 1
ATOM 1325 C CA . SER A 1 180 ? -5.450 -11.278 1.753 1.00 97.88 180 SER A CA 1
ATOM 1326 C C . SER A 1 180 ? -6.131 -11.877 2.971 1.00 97.88 180 SER A C 1
ATOM 1328 O O . SER A 1 180 ? -7.355 -11.843 3.133 1.00 97.88 180 SER A O 1
ATOM 1330 N N . TRP A 1 181 ? -5.291 -12.394 3.854 1.00 97.38 181 TRP A N 1
ATOM 1331 C CA . TRP A 1 181 ? -5.610 -12.698 5.234 1.00 97.38 181 TRP A CA 1
ATOM 1332 C C . TRP A 1 181 ? -4.577 -12.027 6.131 1.00 97.38 181 TRP A C 1
ATOM 1334 O O . TRP A 1 181 ? -3.380 -12.142 5.873 1.00 97.38 181 TRP A O 1
ATOM 1344 N N . ASP A 1 182 ? -5.031 -11.367 7.192 1.00 95.31 182 ASP A N 1
ATOM 1345 C CA . ASP A 1 182 ? -4.144 -10.798 8.196 1.00 95.31 182 ASP A CA 1
ATOM 1346 C C . ASP A 1 182 ? -4.705 -10.888 9.618 1.00 95.31 182 ASP A C 1
ATOM 1348 O O . ASP A 1 182 ? -5.919 -10.895 9.838 1.00 95.31 182 ASP A O 1
ATOM 1352 N N . ARG A 1 183 ? -3.821 -11.021 10.611 1.00 93.62 183 ARG A N 1
ATOM 1353 C CA . ARG A 1 183 ? -4.217 -11.175 12.013 1.00 93.62 183 ARG A CA 1
ATOM 1354 C C . ARG A 1 183 ? -3.107 -10.789 12.986 1.00 93.62 183 ARG A C 1
ATOM 1356 O O . ARG A 1 183 ? -1.981 -11.275 12.899 1.00 93.62 183 ARG A O 1
ATOM 1363 N N . THR A 1 184 ? -3.476 -10.035 14.020 1.00 90.94 184 THR A N 1
ATOM 1364 C CA . THR A 1 184 ? -2.662 -9.901 15.236 1.00 90.94 184 THR A CA 1
ATOM 1365 C C . THR A 1 184 ? -2.764 -11.168 16.089 1.00 90.94 184 THR A C 1
ATOM 1367 O O . THR A 1 184 ? -3.854 -11.570 16.504 1.00 90.94 184 THR A O 1
ATOM 1370 N N . MET A 1 185 ? -1.620 -11.783 16.378 1.00 91.44 185 MET A N 1
ATOM 1371 C CA . MET A 1 185 ? -1.481 -13.014 17.160 1.00 91.44 185 MET A CA 1
ATOM 1372 C C . MET A 1 185 ? -1.391 -12.695 18.655 1.00 91.44 185 MET A C 1
ATOM 1374 O O . MET A 1 185 ? -0.363 -12.931 19.298 1.00 91.44 185 MET A O 1
ATOM 1378 N N . THR A 1 186 ? -2.468 -12.134 19.207 1.00 88.81 186 THR A N 1
ATOM 1379 C CA . THR A 1 186 ? -2.543 -11.665 20.603 1.00 88.81 186 THR A CA 1
ATOM 1380 C C . THR A 1 186 ? -2.323 -12.780 21.628 1.00 88.81 186 THR A C 1
ATOM 1382 O O . THR A 1 186 ? -1.880 -12.518 22.742 1.00 88.81 186 THR A O 1
ATOM 1385 N N . GLU A 1 187 ? -2.536 -14.042 21.247 1.00 90.94 187 GLU A N 1
ATOM 1386 C CA . GLU A 1 187 ? -2.187 -15.212 22.056 1.00 90.94 187 GLU A CA 1
ATOM 1387 C C . GLU A 1 187 ? -0.673 -15.383 22.297 1.00 90.94 187 GLU A C 1
ATOM 1389 O O . GLU A 1 187 ? -0.279 -16.054 23.249 1.00 90.94 187 GLU A O 1
ATOM 1394 N N . ILE A 1 188 ? 0.173 -14.789 21.447 1.00 92.38 188 ILE A N 1
ATOM 1395 C CA . ILE A 1 188 ? 1.639 -14.799 21.562 1.00 92.38 188 ILE A CA 1
ATOM 1396 C C . ILE A 1 188 ? 2.131 -13.410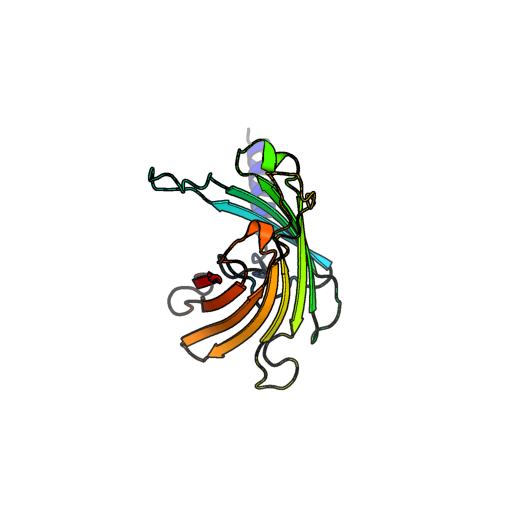 21.980 1.00 92.38 188 ILE A C 1
ATOM 1398 O O . ILE A 1 188 ? 2.931 -13.280 22.907 1.00 92.38 188 ILE A O 1
ATOM 1402 N N . SER A 1 189 ? 1.690 -12.368 21.269 1.00 90.00 189 SER A N 1
ATOM 1403 C CA . SER A 1 189 ? 2.031 -10.974 21.538 1.00 90.00 189 SER A CA 1
ATOM 1404 C C . SER A 1 189 ? 1.097 -10.028 20.790 1.00 90.00 189 SER A C 1
ATOM 1406 O O . SER A 1 189 ? 0.890 -10.182 19.590 1.00 90.00 189 SER A O 1
ATOM 1408 N N . ASP A 1 190 ? 0.674 -8.946 21.444 1.00 84.19 190 ASP A N 1
ATOM 1409 C CA . ASP A 1 190 ? -0.074 -7.849 20.804 1.00 84.19 190 ASP A CA 1
ATOM 1410 C C . ASP A 1 190 ? 0.733 -7.085 19.736 1.00 84.19 190 ASP A C 1
ATOM 1412 O O . ASP A 1 190 ? 0.216 -6.184 19.081 1.00 84.19 190 ASP A O 1
ATOM 1416 N N . LYS A 1 191 ? 2.019 -7.418 19.576 1.00 82.06 191 LYS A N 1
ATOM 1417 C CA . LYS A 1 191 ? 2.931 -6.826 18.589 1.00 82.06 191 LYS A CA 1
ATOM 1418 C C . LYS A 1 191 ? 3.268 -7.770 17.439 1.00 82.06 191 LYS A C 1
ATOM 1420 O O . LYS A 1 191 ? 3.987 -7.368 16.531 1.00 82.06 191 LYS A O 1
ATOM 1425 N N . LEU A 1 192 ? 2.820 -9.024 17.503 1.00 86.31 192 LEU A N 1
ATOM 1426 C CA . LEU A 1 192 ? 3.027 -9.984 16.430 1.00 86.31 192 LEU A CA 1
ATOM 1427 C C . LEU A 1 192 ? 1.810 -9.949 15.511 1.00 86.31 192 LEU A C 1
ATOM 1429 O O . LEU A 1 192 ? 0.712 -10.316 15.919 1.00 86.31 192 LEU A O 1
ATOM 1433 N N . TRP A 1 193 ? 2.021 -9.532 14.271 1.00 89.81 193 TRP A N 1
ATOM 1434 C CA . TRP A 1 193 ? 1.017 -9.553 13.217 1.00 89.81 193 TRP A CA 1
ATOM 1435 C C . TRP A 1 193 ? 1.503 -10.457 12.088 1.00 89.81 193 TRP A C 1
ATOM 1437 O O . TRP A 1 193 ? 2.688 -10.451 11.751 1.00 89.81 193 TRP A O 1
ATOM 1447 N N . LEU A 1 194 ? 0.599 -11.277 11.563 1.00 92.69 194 LEU A N 1
ATOM 1448 C CA . LEU A 1 194 ? 0.849 -12.180 10.448 1.00 92.69 194 LEU A CA 1
ATOM 1449 C C . LEU A 1 194 ? -0.072 -11.805 9.298 1.00 92.69 194 LEU A C 1
ATOM 1451 O O . LEU A 1 194 ? -1.239 -11.495 9.531 1.00 92.69 194 LEU A O 1
ATOM 1455 N N . ALA A 1 195 ? 0.436 -11.915 8.077 1.00 93.88 195 ALA A N 1
ATOM 1456 C CA . ALA A 1 195 ? -0.369 -11.766 6.881 1.00 93.88 195 ALA A CA 1
ATOM 1457 C C . ALA A 1 195 ? 0.120 -12.657 5.745 1.00 93.88 195 ALA A C 1
ATOM 1459 O O . ALA A 1 195 ? 1.281 -13.069 5.699 1.00 93.88 195 ALA A O 1
ATOM 1460 N N . ALA A 1 196 ? -0.805 -12.941 4.839 1.00 95.44 196 ALA A N 1
ATOM 1461 C CA . ALA A 1 196 ? -0.561 -13.531 3.538 1.00 95.44 196 ALA A CA 1
ATOM 1462 C C . ALA A 1 196 ? -1.467 -12.828 2.526 1.00 95.44 196 ALA A C 1
ATOM 1464 O O . ALA A 1 196 ? -2.659 -12.650 2.791 1.00 95.44 196 ALA A O 1
ATOM 1465 N N . ASP A 1 197 ? -0.924 -12.446 1.378 1.00 95.94 197 ASP A N 1
ATOM 1466 C CA . ASP A 1 197 ? -1.686 -11.826 0.303 1.00 95.94 197 ASP A CA 1
ATOM 1467 C C . ASP A 1 197 ? -1.295 -12.342 -1.086 1.00 95.94 197 ASP A C 1
ATOM 1469 O O . ASP A 1 197 ? -0.325 -13.083 -1.260 1.00 95.94 197 ASP A O 1
ATOM 1473 N N . TYR A 1 198 ? -2.149 -12.029 -2.058 1.00 96.19 198 TYR A N 1
ATOM 1474 C CA . TYR A 1 198 ? -2.050 -12.444 -3.449 1.00 96.19 198 TYR A CA 1
ATOM 1475 C C . TYR A 1 198 ? -2.617 -11.357 -4.366 1.00 96.19 198 TYR A C 1
ATOM 1477 O O . TYR A 1 198 ? -3.692 -10.812 -4.096 1.00 96.19 198 TYR A O 1
ATOM 1485 N N . GLN A 1 199 ? -1.905 -11.104 -5.463 1.00 95.38 199 GLN A N 1
ATOM 1486 C CA . GLN A 1 199 ? -2.341 -10.289 -6.592 1.00 95.38 199 GLN A CA 1
ATOM 1487 C C . GLN A 1 199 ? -2.101 -11.066 -7.888 1.00 95.38 199 GLN A C 1
ATOM 1489 O O . GLN A 1 199 ? -0.970 -11.497 -8.121 1.00 95.38 199 GLN A O 1
ATOM 1494 N N . GLY A 1 200 ? -3.145 -11.185 -8.710 1.00 92.38 200 GLY A N 1
ATOM 1495 C CA . GLY A 1 200 ? -3.108 -11.746 -10.064 1.00 92.38 200 GLY A CA 1
ATOM 1496 C C . GLY A 1 200 ? -4.306 -12.631 -10.329 1.00 92.38 200 GLY A C 1
ATOM 1497 O O . GLY A 1 200 ? -5.417 -12.264 -9.890 1.00 92.38 200 GLY A O 1
#

Foldseek 3Di:
DVVVVVVVVVVVVVVVVPDDPPPDFPQPFQPGGDLTAAAAADKDWDWDWADDPDPDDPPDFAIKIKIKIKHWHDNDQFKTKMKMKIQMDRPDVQQNVWRIKIKMKIKGDQCSVHNHAWIKMKMWIQCTDAPPLPRPRRSRQTKIKIKTWDQDPPQAIKMKIKIAGDCSPCPPLRIFMKIKGKDQPVVVNNPDIDMDIDGD